Protein AF-M2YCD6-F1 (afdb_monomer_lite)

Foldseek 3Di:
DDDDDDDDDPDPVVVVVVVVVVVVPPDPPPPPDDPQRVQQCVLCVVPDPVLVVVQVVQVVVLVVVQQVCCQPPVGDAKWKWFQFPVRDIDIGFDDDPDPPPPPPPDDPVVVVVVCVVPDPVPRQVVQLVVLQVCLVGTQKMKIWHWAFDVVPVRFIWIWIFIDGPVGATKIKIWGKDFDDDPNRTGIDIDRIRMDGDQDRRNDPGDPPPDPDDPDDDDDDDDDDDDDDDDDDDDDDDDDDDDDDDDDDDDDDDDDDD

Secondary structure (DSSP, 8-state):
----PPPP---HHHHHHHHHHHHHTSS-PPPPPPHHHHHHTGGGTT--HHHHHHHHHHHHHHHHHHHHHHHHHS----EEEEEETTS-EEEEEPPP--S---TTSS-HHHHHHHHHHS--S-HHHHHHHHHHHHGGGEEEEEEEEEEEEGGGTTEEEEEEEEEETTS-EEEEEEEEEEEEETTEEEEEEPPPEEEE----SSSPPPP-S------------------------------------------------

Structure (mmCIF, N/CA/C/O backbone):
data_AF-M2YCD6-F1
#
_entry.id   AF-M2YCD6-F1
#
loop_
_atom_site.group_PDB
_atom_site.id
_atom_site.type_symbol
_atom_site.label_atom_id
_atom_site.label_alt_id
_atom_site.label_comp_id
_atom_site.label_asym_id
_atom_site.label_entity_id
_atom_site.label_seq_id
_atom_site.pdbx_PDB_ins_code
_atom_site.Cartn_x
_atom_site.Cartn_y
_atom_site.Cartn_z
_atom_site.occupancy
_atom_site.B_iso_or_equiv
_atom_site.auth_seq_id
_atom_site.auth_comp_id
_atom_site.auth_asym_id
_atom_site.auth_atom_id
_atom_site.pdbx_PDB_model_num
ATOM 1 N N . MET A 1 1 ? -36.283 -76.991 22.494 1.00 45.72 1 MET A N 1
ATOM 2 C CA . MET A 1 1 ? -34.990 -76.275 22.451 1.00 45.72 1 MET A CA 1
ATOM 3 C C . MET A 1 1 ? -34.819 -75.652 21.071 1.00 45.72 1 MET A C 1
ATOM 5 O O . MET A 1 1 ? -34.844 -76.409 20.118 1.00 45.72 1 MET A O 1
ATOM 9 N N . ALA A 1 2 ? -34.688 -74.324 20.970 1.00 45.25 2 ALA A N 1
ATOM 10 C CA . ALA A 1 2 ? -33.895 -73.582 19.971 1.00 45.25 2 ALA A CA 1
ATOM 11 C C . ALA A 1 2 ? -34.091 -72.071 20.211 1.00 45.25 2 ALA A C 1
ATOM 13 O O . ALA A 1 2 ? -35.178 -71.631 20.578 1.00 45.25 2 ALA A O 1
ATOM 14 N N . LYS A 1 3 ? -32.992 -71.320 20.121 1.00 45.16 3 LYS A N 1
ATOM 15 C CA . LYS A 1 3 ? -32.755 -69.995 20.712 1.00 45.16 3 LYS A CA 1
ATOM 16 C C . LYS A 1 3 ? -33.381 -68.860 19.884 1.00 45.16 3 LYS A C 1
ATOM 18 O O . LYS A 1 3 ? -33.398 -68.922 18.664 1.00 45.16 3 LYS A O 1
ATOM 23 N N . LYS A 1 4 ? -33.861 -67.815 20.567 1.00 46.62 4 LYS A N 1
ATOM 24 C CA . LYS A 1 4 ? -34.337 -66.557 19.971 1.00 46.62 4 LYS A CA 1
ATOM 25 C C . LYS A 1 4 ? -33.164 -65.575 19.907 1.00 46.62 4 LYS A C 1
ATOM 27 O O . LYS A 1 4 ? -32.666 -65.167 20.955 1.00 46.62 4 LYS A O 1
ATOM 32 N N . ASP A 1 5 ? -32.734 -65.221 18.700 1.00 51.00 5 ASP A N 1
ATOM 33 C CA . ASP A 1 5 ? -31.644 -64.271 18.464 1.00 51.00 5 ASP A CA 1
ATOM 34 C C . ASP A 1 5 ? -32.016 -62.856 18.933 1.00 51.00 5 ASP A C 1
ATOM 36 O O . ASP A 1 5 ? -33.026 -62.270 18.531 1.00 51.00 5 ASP A O 1
ATOM 40 N N . GLY A 1 6 ? -31.195 -62.307 19.830 1.00 48.91 6 GLY A N 1
ATOM 41 C CA . GLY A 1 6 ? -31.330 -60.952 20.353 1.00 48.91 6 GLY A CA 1
ATOM 42 C C . GLY A 1 6 ? -30.752 -59.918 19.386 1.00 48.91 6 GLY A C 1
ATOM 43 O O . GLY A 1 6 ? -29.583 -59.985 19.019 1.00 48.91 6 GLY A O 1
ATOM 44 N N . LYS A 1 7 ? -31.563 -58.923 19.001 1.00 55.81 7 LYS A N 1
ATOM 45 C CA . LYS A 1 7 ? -31.115 -57.744 18.238 1.00 55.81 7 LYS A CA 1
ATOM 46 C C . LYS A 1 7 ? -30.026 -56.970 19.004 1.00 55.81 7 LYS A C 1
ATOM 48 O O . LYS A 1 7 ? -30.212 -56.707 20.194 1.00 55.81 7 LYS A O 1
ATOM 53 N N . PRO A 1 8 ? -28.952 -56.507 18.336 1.00 54.75 8 PRO A N 1
ATOM 54 C CA . PRO A 1 8 ? -27.925 -55.704 18.983 1.00 54.75 8 PRO A CA 1
ATOM 55 C C . PRO A 1 8 ? -28.454 -54.302 19.323 1.00 54.75 8 PRO A C 1
ATOM 57 O O . PRO A 1 8 ? -29.127 -53.639 18.528 1.00 54.75 8 PRO A O 1
ATOM 60 N N . LYS A 1 9 ? -28.149 -53.849 20.542 1.00 60.94 9 LYS A N 1
ATOM 61 C CA . LYS A 1 9 ? -28.525 -52.539 21.084 1.00 60.94 9 LYS A CA 1
ATOM 62 C C . LYS A 1 9 ? -27.752 -51.452 20.322 1.00 60.94 9 LYS A C 1
ATOM 64 O O . LYS A 1 9 ? -26.542 -51.336 20.466 1.00 60.94 9 LYS A O 1
ATOM 69 N N . LYS A 1 10 ? -28.450 -50.677 19.481 1.00 59.75 10 LYS A N 1
ATOM 70 C CA . LYS A 1 10 ? -27.873 -49.584 18.677 1.00 59.75 10 LYS A CA 1
ATOM 71 C C . LYS A 1 10 ? -27.280 -48.515 19.599 1.00 59.75 10 LYS A C 1
ATOM 73 O O . LYS A 1 10 ? -28.014 -47.769 20.249 1.00 59.75 10 LYS A O 1
ATOM 78 N N . ASP A 1 11 ? -25.956 -48.459 19.639 1.00 59.62 11 ASP A N 1
ATOM 79 C CA . ASP A 1 11 ? -25.182 -47.570 20.495 1.00 59.62 11 ASP A CA 1
ATOM 80 C C . ASP A 1 11 ? -25.291 -46.116 19.996 1.00 59.62 11 ASP A C 1
ATOM 82 O O . ASP A 1 11 ? -24.580 -45.664 19.093 1.00 59.62 11 ASP A O 1
ATOM 86 N N . ARG A 1 12 ? -26.266 -45.370 20.538 1.00 59.09 12 ARG A N 1
ATOM 87 C CA . ARG A 1 12 ? -26.556 -43.971 20.159 1.00 59.09 12 ARG A CA 1
ATOM 88 C C . ARG A 1 12 ? -25.356 -43.034 20.380 1.00 59.09 12 ARG A C 1
ATOM 90 O O . ARG A 1 12 ? -25.327 -41.955 19.787 1.00 59.09 12 ARG A O 1
ATOM 97 N N . GLY A 1 13 ? -24.366 -43.439 21.181 1.00 55.69 13 GLY A N 1
ATOM 98 C CA . GLY A 1 13 ? -23.131 -42.686 21.403 1.00 55.69 13 GLY A CA 1
ATOM 99 C C . GLY A 1 13 ? -22.182 -42.704 20.201 1.00 55.69 13 GLY A C 1
ATOM 100 O O . GLY A 1 13 ? -21.572 -41.681 19.892 1.00 55.69 13 GLY A O 1
ATOM 101 N N . ALA A 1 14 ? -22.106 -43.819 19.468 1.00 60.78 14 ALA A N 1
ATOM 102 C CA . ALA A 1 14 ? -21.216 -43.956 18.313 1.00 60.78 14 ALA A CA 1
ATOM 103 C C . ALA A 1 14 ? -21.648 -43.061 17.140 1.00 60.78 14 ALA A C 1
ATOM 105 O O . ALA A 1 14 ? -20.823 -42.378 16.541 1.00 60.78 14 ALA A O 1
ATOM 106 N N . ALA A 1 15 ? -22.956 -42.970 16.881 1.00 61.25 15 ALA A N 1
ATOM 107 C CA . ALA A 1 15 ? -23.498 -42.095 15.840 1.00 61.25 15 ALA A CA 1
ATOM 108 C C . ALA A 1 15 ? -23.310 -40.599 16.161 1.00 61.25 15 ALA A C 1
ATOM 110 O O . ALA A 1 15 ? -23.081 -39.798 15.256 1.00 61.25 15 ALA A O 1
ATOM 111 N N . ARG A 1 16 ? -23.367 -40.208 17.445 1.00 59.84 16 ARG A N 1
ATOM 112 C CA . ARG A 1 16 ? -23.077 -38.826 17.869 1.00 59.84 16 ARG A CA 1
ATOM 113 C C . ARG A 1 16 ? -21.590 -38.485 17.739 1.00 59.84 16 ARG A C 1
ATOM 115 O O . ARG A 1 16 ? -21.278 -37.400 17.260 1.00 59.84 16 ARG A O 1
ATOM 122 N N . ARG A 1 17 ? -20.687 -39.414 18.078 1.00 60.12 17 ARG A N 1
ATOM 123 C CA . ARG A 1 17 ? -19.233 -39.242 17.892 1.00 60.12 17 ARG A CA 1
ATOM 124 C C . ARG A 1 17 ? -18.836 -39.185 16.413 1.00 60.12 17 ARG A C 1
ATOM 126 O O .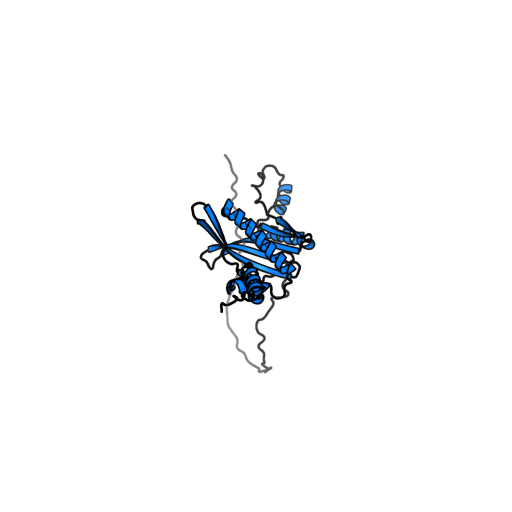 ARG A 1 17 ? -18.074 -38.304 16.034 1.00 60.12 17 ARG A O 1
ATOM 133 N N . ALA A 1 18 ? -19.429 -40.023 15.562 1.00 60.53 18 ALA A N 1
ATOM 134 C CA . ALA A 1 18 ? -19.215 -39.973 14.113 1.00 60.53 18 ALA A CA 1
ATOM 135 C C . ALA A 1 18 ? -19.726 -38.660 13.486 1.00 60.53 18 ALA A C 1
ATOM 137 O O . ALA A 1 18 ? -19.074 -38.093 12.616 1.00 60.53 18 ALA A O 1
ATOM 138 N N . LYS A 1 19 ? -20.855 -38.120 13.972 1.00 57.12 19 LYS A N 1
ATOM 139 C CA . LYS A 1 19 ? -21.394 -36.828 13.509 1.00 57.12 19 LYS A CA 1
ATOM 140 C C . LYS A 1 19 ? -20.568 -35.623 13.984 1.00 57.12 19 LYS A C 1
ATOM 142 O O . LYS A 1 19 ? -20.540 -34.612 13.290 1.00 57.12 19 LYS A O 1
ATOM 147 N N . ALA A 1 20 ? -19.895 -35.724 15.133 1.00 57.44 20 ALA A N 1
ATOM 148 C CA . ALA A 1 20 ? -18.946 -34.713 15.604 1.00 57.44 20 ALA A CA 1
ATOM 149 C C . ALA A 1 20 ? -17.629 -34.753 14.806 1.00 57.44 20 ALA A C 1
ATOM 151 O O . ALA A 1 20 ? -17.155 -33.707 14.373 1.00 57.44 20 ALA A O 1
ATOM 152 N N . ALA A 1 21 ? -17.101 -35.947 14.516 1.00 56.88 21 ALA A N 1
ATOM 153 C CA . ALA A 1 21 ? -15.909 -36.120 13.679 1.00 56.88 21 ALA A CA 1
ATOM 154 C C . ALA A 1 21 ? -16.134 -35.657 12.225 1.00 56.88 21 ALA A C 1
ATOM 156 O O . ALA A 1 21 ? -15.275 -34.998 11.651 1.00 56.88 21 ALA A O 1
ATOM 157 N N . ALA A 1 22 ? -17.322 -35.898 11.658 1.00 57.06 22 ALA A N 1
ATOM 158 C CA . ALA A 1 22 ? -17.682 -35.413 10.323 1.00 57.06 22 ALA A CA 1
ATOM 159 C C . ALA A 1 22 ? -17.845 -33.881 10.239 1.00 57.06 22 ALA A C 1
ATOM 161 O O . ALA A 1 22 ? -17.733 -33.321 9.157 1.00 57.06 22 ALA A O 1
ATOM 162 N N . ARG A 1 23 ? -18.095 -33.192 11.366 1.00 54.59 23 ARG A N 1
ATOM 163 C CA . ARG A 1 23 ? -18.119 -31.716 11.436 1.00 54.59 23 ARG A CA 1
ATOM 164 C C . ARG A 1 23 ? -16.743 -31.106 11.704 1.00 54.59 23 ARG A C 1
ATOM 166 O O . ARG A 1 23 ? -16.521 -29.955 11.351 1.00 54.59 23 ARG A O 1
ATOM 173 N N . ALA A 1 24 ? -15.830 -31.870 12.302 1.00 49.47 24 ALA A N 1
ATOM 174 C CA . ALA A 1 24 ? -14.443 -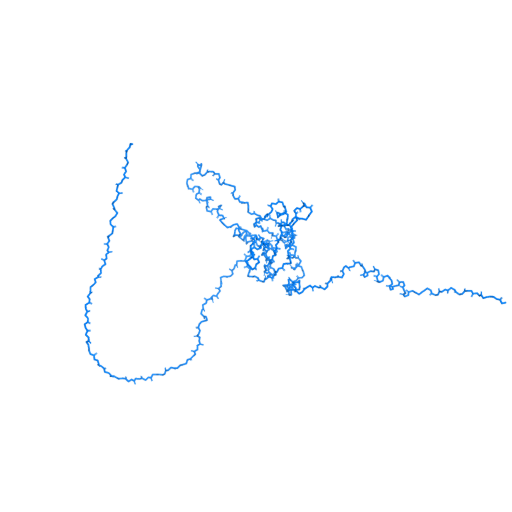31.463 12.512 1.00 49.47 24 ALA A CA 1
ATOM 175 C C . ALA A 1 24 ? -13.580 -31.585 11.238 1.00 49.47 24 ALA A C 1
ATOM 177 O O . ALA A 1 24 ? -12.511 -30.996 11.177 1.00 49.47 24 ALA A O 1
ATOM 178 N N . GLY A 1 25 ? -14.045 -32.315 10.217 1.00 44.25 25 GLY A N 1
ATOM 179 C CA . GLY A 1 25 ? -13.312 -32.548 8.967 1.00 44.25 25 GLY A CA 1
ATOM 180 C C . GLY A 1 25 ? -13.485 -31.492 7.868 1.00 44.25 25 GLY A C 1
ATOM 181 O O . GLY A 1 25 ? -13.013 -31.719 6.761 1.00 44.25 25 GLY A O 1
ATOM 182 N N . THR A 1 26 ? -14.180 -30.374 8.116 1.00 47.62 26 THR A N 1
ATOM 183 C CA . THR A 1 26 ? -14.485 -29.365 7.068 1.00 47.62 26 THR A CA 1
ATOM 184 C C . THR A 1 26 ? -13.964 -27.967 7.385 1.00 47.62 26 THR A C 1
ATOM 186 O O . THR A 1 26 ? -14.147 -27.048 6.596 1.00 47.62 26 THR A O 1
ATOM 189 N N . ARG A 1 27 ? -13.284 -27.780 8.518 1.00 45.22 27 ARG A N 1
ATOM 190 C CA . ARG A 1 27 ? -12.510 -26.562 8.745 1.00 45.22 27 ARG A CA 1
ATOM 191 C C . ARG A 1 27 ? -11.050 -26.949 8.538 1.00 45.22 27 ARG A C 1
ATOM 193 O O . ARG A 1 27 ? -10.600 -27.827 9.275 1.00 45.22 27 ARG A O 1
ATOM 200 N N . PRO A 1 28 ? -10.327 -26.389 7.548 1.00 41.06 28 PRO A N 1
ATOM 201 C CA . PRO A 1 28 ? -8.886 -26.563 7.521 1.00 41.06 28 PRO A CA 1
ATOM 202 C C . PRO A 1 28 ? -8.393 -26.087 8.885 1.00 41.06 28 PRO A C 1
ATOM 204 O O . PRO A 1 28 ? -8.606 -24.934 9.262 1.00 41.06 28 PRO A O 1
ATOM 207 N N . SER A 1 29 ? -7.854 -27.010 9.685 1.00 45.72 29 SER A N 1
ATOM 208 C CA . SER A 1 29 ? -7.111 -26.609 10.870 1.00 45.72 29 SER A CA 1
ATOM 209 C C . SER A 1 29 ? -5.998 -25.726 10.325 1.00 45.72 29 SER A C 1
ATOM 211 O O . SER A 1 29 ? -5.265 -26.217 9.460 1.00 45.72 29 SER A O 1
ATOM 213 N N . PRO A 1 30 ? -5.889 -24.448 10.729 1.00 51.59 30 PRO A N 1
ATOM 214 C CA . PRO A 1 30 ? -4.731 -23.674 10.332 1.00 51.59 30 PRO A CA 1
ATOM 215 C C . PRO A 1 30 ? -3.532 -24.497 10.796 1.00 51.59 30 PRO A C 1
ATOM 217 O O . PRO A 1 30 ? -3.476 -24.920 11.956 1.00 51.59 30 PRO A O 1
ATOM 220 N N . GLY A 1 31 ? -2.661 -24.864 9.854 1.00 57.38 31 GLY A N 1
ATOM 221 C CA . GLY A 1 31 ? -1.414 -25.537 10.186 1.00 57.38 31 GLY A CA 1
ATOM 222 C C . GLY A 1 31 ? -0.662 -24.716 11.232 1.00 57.38 31 GLY A C 1
ATOM 223 O O . GLY A 1 31 ? -0.959 -23.536 11.435 1.00 57.38 31 GLY A O 1
ATOM 224 N N . ALA A 1 32 ? 0.295 -25.337 11.920 1.00 66.12 32 ALA A N 1
ATOM 225 C CA . ALA A 1 32 ? 1.173 -24.581 12.804 1.00 66.12 32 ALA A CA 1
ATOM 226 C C . ALA A 1 32 ? 1.783 -23.420 12.004 1.00 66.12 32 ALA A C 1
ATOM 228 O O . ALA A 1 32 ? 2.422 -23.652 10.975 1.00 66.12 32 ALA A O 1
ATOM 229 N N . ARG A 1 33 ? 1.508 -22.189 12.442 1.00 73.19 33 ARG A N 1
ATOM 230 C CA . ARG A 1 33 ? 2.065 -20.988 11.825 1.00 73.19 33 ARG A CA 1
ATOM 231 C C . ARG A 1 33 ? 3.578 -21.026 11.956 1.00 73.19 33 ARG A C 1
ATOM 233 O O . ARG A 1 33 ? 4.115 -21.531 12.945 1.00 73.19 33 ARG A O 1
ATOM 240 N N . THR A 1 34 ? 4.266 -20.537 10.935 1.00 75.81 34 THR A N 1
ATOM 241 C CA . THR A 1 34 ? 5.718 -20.391 11.017 1.00 75.81 34 THR A CA 1
ATOM 242 C C . THR A 1 34 ? 6.056 -19.187 11.908 1.00 75.81 34 THR A C 1
ATOM 244 O O . THR A 1 34 ? 5.274 -18.238 11.972 1.00 75.81 34 THR A O 1
ATOM 247 N N . PRO A 1 35 ? 7.234 -19.155 12.557 1.00 74.25 35 PRO A N 1
ATOM 248 C CA . PRO A 1 35 ? 7.677 -17.976 13.306 1.00 74.25 35 PRO A CA 1
ATOM 249 C C . PRO A 1 35 ? 7.681 -16.684 12.472 1.00 74.25 35 PRO A C 1
ATOM 251 O O . PRO A 1 35 ? 7.431 -15.609 13.003 1.00 74.25 35 PRO A O 1
ATOM 254 N N . SER A 1 36 ?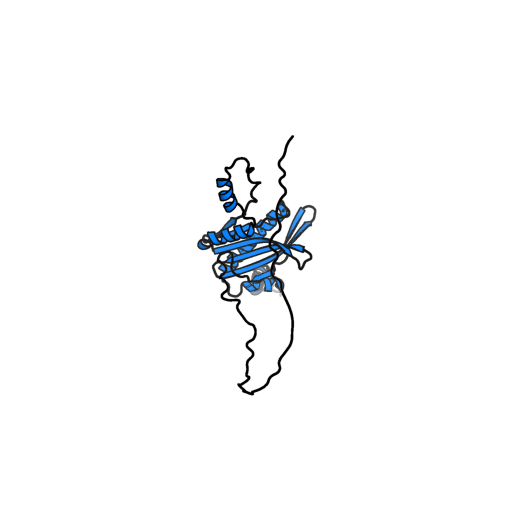 7.925 -16.792 11.161 1.00 72.38 36 SER A N 1
ATOM 255 C CA . SER A 1 36 ? 7.835 -15.667 10.223 1.00 72.38 36 SER A CA 1
ATOM 256 C C . SER A 1 36 ? 6.394 -15.172 10.062 1.00 72.38 36 SER A C 1
ATOM 258 O O . SER A 1 36 ? 6.156 -13.971 10.150 1.00 72.38 36 SER A O 1
ATOM 260 N N . GLN A 1 37 ? 5.421 -16.078 9.938 1.00 75.81 37 GLN A N 1
ATOM 261 C CA . GLN A 1 37 ? 4.001 -15.718 9.902 1.00 75.81 37 GLN A CA 1
ATOM 262 C C . GLN A 1 37 ? 3.520 -15.119 11.227 1.00 75.81 37 GLN A C 1
ATOM 264 O O . GLN A 1 37 ? 2.682 -14.219 11.225 1.00 75.81 37 GLN A O 1
ATOM 269 N N . ASP A 1 38 ? 4.027 -15.597 12.363 1.00 77.75 38 ASP A N 1
ATOM 270 C CA . ASP A 1 38 ? 3.693 -15.024 13.668 1.00 77.75 38 ASP A CA 1
ATOM 271 C C . ASP A 1 38 ? 4.288 -13.618 13.831 1.00 77.75 38 ASP A C 1
ATOM 273 O O . ASP A 1 38 ? 3.581 -12.708 14.265 1.00 77.75 38 ASP A O 1
ATOM 277 N N . ALA A 1 39 ? 5.539 -13.406 13.405 1.00 75.94 39 ALA A N 1
ATOM 278 C CA . ALA A 1 39 ? 6.166 -12.084 13.372 1.00 75.94 39 ALA A CA 1
ATOM 279 C C . ALA A 1 39 ? 5.404 -11.116 12.450 1.00 75.94 39 ALA A C 1
ATOM 281 O O . ALA A 1 39 ? 5.093 -9.998 12.857 1.00 75.94 39 ALA A O 1
ATOM 282 N N . ALA A 1 40 ? 4.997 -11.574 11.263 1.00 78.88 40 ALA A N 1
ATOM 283 C CA . ALA A 1 40 ? 4.193 -10.790 10.328 1.00 78.88 40 ALA A CA 1
ATOM 284 C C . ALA A 1 40 ? 2.794 -10.435 10.869 1.00 78.88 40 ALA A C 1
ATOM 286 O O . ALA A 1 40 ? 2.167 -9.493 10.397 1.00 78.88 40 ALA A O 1
ATOM 287 N N . ASN A 1 41 ? 2.295 -11.157 11.877 1.00 84.88 41 ASN A N 1
ATOM 288 C CA . ASN A 1 41 ? 1.012 -10.883 12.528 1.00 84.88 41 ASN A CA 1
ATOM 289 C C . ASN A 1 41 ? 1.143 -10.134 13.863 1.00 84.88 41 ASN A C 1
ATOM 291 O O . ASN A 1 41 ? 0.125 -9.824 14.485 1.00 84.88 41 ASN A O 1
ATOM 295 N N . ALA A 1 42 ? 2.362 -9.829 14.316 1.00 87.62 42 ALA A N 1
ATOM 296 C CA . ALA A 1 42 ? 2.597 -9.195 15.612 1.00 87.62 42 ALA A CA 1
ATOM 297 C C . ALA A 1 42 ? 1.974 -7.792 15.715 1.00 87.62 42 ALA A C 1
ATOM 299 O O . ALA A 1 42 ? 1.526 -7.404 16.792 1.00 87.62 42 ALA A O 1
ATOM 300 N N . TRP A 1 43 ? 1.862 -7.060 14.602 1.00 90.38 43 TRP A N 1
ATOM 301 C CA . TRP A 1 43 ? 1.251 -5.724 14.560 1.00 90.38 43 TRP A CA 1
ATOM 302 C C . TRP A 1 43 ? -0.226 -5.708 14.973 1.00 90.38 43 TRP A C 1
ATOM 304 O O . TRP A 1 43 ? -0.741 -4.674 15.381 1.00 90.38 43 TRP A O 1
ATOM 314 N N . ARG A 1 44 ? -0.916 -6.854 14.903 1.00 92.56 44 ARG A N 1
ATOM 315 C CA . ARG A 1 44 ? -2.333 -6.967 15.276 1.00 92.56 44 ARG A CA 1
ATOM 316 C C . ARG A 1 44 ? -2.557 -6.876 16.785 1.00 92.56 44 ARG A C 1
ATOM 318 O O . ARG A 1 44 ? -3.693 -6.735 17.232 1.00 92.56 44 ARG A O 1
ATOM 325 N N . GLN A 1 45 ? -1.500 -7.004 17.587 1.00 90.12 45 GLN A N 1
ATOM 326 C CA . GLN A 1 45 ? -1.610 -6.947 19.041 1.00 90.12 45 GLN A CA 1
ATOM 327 C C . GLN A 1 45 ? -2.063 -5.550 19.480 1.00 90.12 45 GLN A C 1
ATOM 329 O O . GLN A 1 45 ? -1.359 -4.566 19.281 1.00 90.12 45 GLN A O 1
ATOM 334 N N . GLY A 1 46 ? -3.247 -5.466 20.092 1.00 85.88 46 GLY A N 1
ATOM 335 C CA . GLY A 1 46 ? -3.836 -4.195 20.530 1.00 85.88 46 GLY A CA 1
ATOM 336 C C . GLY A 1 46 ? -4.584 -3.418 19.440 1.00 85.88 46 GLY A C 1
ATOM 337 O O . GLY A 1 46 ? -5.064 -2.321 19.713 1.00 85.88 46 GLY A O 1
ATOM 338 N N . VAL A 1 47 ? -4.730 -3.988 18.240 1.00 92.38 47 VAL A N 1
ATOM 339 C CA . VAL A 1 47 ? -5.525 -3.425 17.140 1.00 92.38 47 VAL A CA 1
ATOM 340 C C . VAL A 1 47 ? -6.919 -4.058 17.138 1.00 92.38 47 VAL A C 1
ATOM 342 O O . VAL A 1 47 ? -7.075 -5.240 17.449 1.00 92.38 47 VAL A O 1
ATOM 345 N N . SER A 1 48 ? -7.952 -3.274 16.815 1.00 94.56 48 SER A N 1
ATOM 346 C CA . SER A 1 48 ? -9.317 -3.804 16.718 1.00 94.56 48 SER A CA 1
ATOM 347 C C . SER A 1 48 ? -9.453 -4.776 15.537 1.00 94.56 48 SER A C 1
ATOM 349 O O . SER A 1 48 ? -8.778 -4.613 14.523 1.00 94.56 48 SER A O 1
ATOM 351 N N . GLU A 1 49 ? -10.338 -5.773 15.643 1.00 94.75 49 GLU A N 1
ATOM 352 C CA . GLU A 1 49 ? -10.554 -6.756 14.567 1.00 94.75 49 GLU A CA 1
ATOM 353 C C . GLU A 1 49 ? -10.984 -6.079 13.257 1.00 94.75 49 GLU A C 1
ATOM 355 O O . GLU A 1 49 ? -10.426 -6.385 12.210 1.00 94.75 49 GLU A O 1
ATOM 360 N N . ALA A 1 50 ? -11.877 -5.087 13.333 1.00 93.50 50 ALA A N 1
ATOM 361 C CA . ALA A 1 50 ? -12.322 -4.319 12.171 1.00 93.50 50 ALA A CA 1
ATOM 362 C C . ALA A 1 50 ? -11.181 -3.507 11.534 1.00 93.50 50 ALA A C 1
ATOM 364 O O . ALA A 1 50 ? -11.026 -3.503 10.320 1.00 93.50 50 ALA A O 1
ATOM 365 N N . THR A 1 51 ? -10.343 -2.851 12.346 1.00 94.94 51 THR A N 1
ATOM 366 C CA . THR A 1 51 ? -9.163 -2.126 11.846 1.00 94.94 51 THR A CA 1
ATOM 367 C C . THR A 1 51 ? -8.192 -3.083 11.153 1.00 94.94 51 THR A C 1
ATOM 369 O O . THR A 1 51 ? -7.661 -2.770 10.090 1.00 94.94 51 THR A O 1
ATOM 372 N N . ALA A 1 52 ? -7.953 -4.249 11.757 1.00 95.56 52 ALA A N 1
ATOM 373 C CA . ALA A 1 52 ? -7.047 -5.244 11.208 1.00 95.56 52 ALA A CA 1
ATOM 374 C C . ALA A 1 52 ? -7.580 -5.832 9.892 1.00 95.56 52 ALA A C 1
ATOM 376 O O . ALA A 1 52 ? -6.804 -6.033 8.963 1.00 95.56 52 ALA A O 1
ATOM 377 N N . GLU A 1 53 ? -8.892 -6.048 9.797 1.00 95.19 53 GLU A N 1
ATOM 378 C CA . GLU A 1 53 ? -9.562 -6.486 8.575 1.00 95.19 53 GLU A CA 1
ATOM 379 C C . GLU A 1 53 ? -9.430 -5.451 7.448 1.00 95.19 53 GLU A C 1
ATOM 381 O O . GLU A 1 53 ? -9.046 -5.818 6.341 1.00 95.19 53 GLU A O 1
ATOM 386 N N . THR A 1 54 ? -9.655 -4.161 7.717 1.00 95.56 54 THR A N 1
ATOM 387 C CA . THR A 1 54 ? -9.468 -3.104 6.706 1.00 95.56 54 THR A CA 1
ATOM 388 C C . THR A 1 54 ? -8.024 -3.052 6.203 1.00 95.56 54 THR A C 1
ATOM 390 O O . THR A 1 54 ? -7.789 -2.925 5.003 1.00 95.56 54 THR A O 1
ATOM 393 N N . VAL A 1 55 ? -7.042 -3.170 7.103 1.00 96.25 55 VAL A N 1
ATOM 394 C CA . VAL A 1 55 ? -5.616 -3.203 6.737 1.00 96.25 55 VAL A CA 1
ATOM 395 C C . VAL A 1 55 ? -5.294 -4.417 5.862 1.00 96.25 55 VAL A C 1
ATOM 397 O O . VAL A 1 55 ? -4.604 -4.269 4.854 1.00 96.25 55 VAL A O 1
ATOM 400 N N . ASP A 1 56 ? -5.834 -5.592 6.192 1.00 95.75 56 ASP A N 1
ATOM 401 C CA . ASP A 1 56 ? -5.668 -6.798 5.374 1.00 95.75 56 ASP A CA 1
ATOM 402 C C . ASP A 1 56 ? -6.295 -6.651 3.989 1.00 95.75 56 ASP A C 1
ATOM 404 O O . ASP A 1 56 ? -5.692 -7.056 2.997 1.00 95.75 56 ASP A O 1
ATOM 408 N N . GLN A 1 57 ? -7.489 -6.062 3.909 1.00 96.62 57 GLN A N 1
ATOM 409 C CA . GLN A 1 57 ? -8.170 -5.816 2.640 1.00 96.62 57 GLN A CA 1
ATOM 410 C C . GLN A 1 57 ? -7.375 -4.838 1.770 1.00 96.62 57 GLN A C 1
ATOM 412 O O . GLN A 1 57 ? -7.157 -5.124 0.595 1.00 96.62 57 GLN A O 1
ATOM 417 N N . MET A 1 58 ? -6.862 -3.739 2.338 1.00 97.25 58 MET A N 1
ATOM 418 C CA . MET A 1 58 ? -5.979 -2.817 1.610 1.00 97.25 58 MET A CA 1
ATOM 419 C C . MET A 1 58 ? -4.729 -3.531 1.081 1.00 97.25 58 MET A C 1
ATOM 421 O O . MET A 1 58 ? -4.408 -3.405 -0.100 1.00 97.25 58 MET A O 1
ATOM 425 N N . ALA A 1 59 ? -4.049 -4.319 1.921 1.00 96.50 59 ALA A N 1
ATOM 426 C CA . ALA A 1 59 ? -2.869 -5.078 1.511 1.00 96.50 59 ALA A CA 1
ATOM 427 C C . ALA A 1 59 ? -3.193 -6.082 0.390 1.00 96.50 59 ALA A C 1
ATOM 429 O O . ALA A 1 59 ? -2.449 -6.181 -0.586 1.00 96.50 59 ALA A O 1
ATOM 430 N N . ALA A 1 60 ? -4.324 -6.784 0.491 1.00 96.38 60 ALA A N 1
ATOM 431 C CA . ALA A 1 60 ? -4.782 -7.728 -0.522 1.00 96.38 60 ALA A CA 1
ATOM 432 C C . ALA A 1 60 ? -5.133 -7.036 -1.850 1.00 96.38 60 ALA A C 1
ATOM 434 O O . ALA A 1 60 ? -4.794 -7.553 -2.917 1.00 96.38 60 ALA A O 1
ATOM 435 N N . HIS A 1 61 ? -5.769 -5.861 -1.806 1.00 97.19 61 HIS A N 1
ATOM 436 C CA . HIS A 1 61 ? -6.043 -5.056 -2.997 1.00 97.19 61 HIS A CA 1
ATOM 437 C C . HIS A 1 61 ? -4.750 -4.618 -3.681 1.00 97.19 61 HIS A C 1
ATOM 439 O O . HIS A 1 61 ? -4.606 -4.820 -4.886 1.00 97.19 61 HIS A O 1
ATOM 445 N N . VAL A 1 62 ? -3.781 -4.116 -2.911 1.00 97.75 62 VAL A N 1
ATOM 446 C CA . VAL A 1 62 ? -2.460 -3.758 -3.437 1.00 97.75 62 VAL A CA 1
ATOM 447 C C . VAL A 1 62 ? -1.777 -4.961 -4.087 1.00 97.75 62 VAL A C 1
ATOM 449 O O . VAL A 1 62 ? -1.351 -4.871 -5.234 1.00 97.75 62 VAL A O 1
ATOM 452 N N . GLN A 1 63 ? -1.710 -6.101 -3.397 1.00 96.19 63 GLN A N 1
ATOM 453 C CA . GLN A 1 63 ? -1.101 -7.318 -3.941 1.00 96.19 63 GLN A CA 1
ATOM 454 C C . GLN A 1 63 ? -1.790 -7.774 -5.230 1.00 96.19 63 GLN A C 1
ATOM 456 O O . GLN A 1 63 ? -1.111 -8.154 -6.177 1.00 96.19 63 GLN A O 1
ATOM 461 N N . THR A 1 64 ? -3.121 -7.701 -5.290 1.00 96.19 64 THR A N 1
ATOM 462 C CA . THR A 1 64 ? -3.896 -8.090 -6.477 1.00 96.19 64 THR A CA 1
ATOM 463 C C . THR A 1 64 ? -3.567 -7.199 -7.673 1.00 96.19 64 THR A C 1
ATOM 465 O O . THR A 1 64 ? -3.278 -7.710 -8.753 1.00 96.19 64 THR A O 1
ATOM 468 N N . VAL A 1 65 ? -3.566 -5.875 -7.483 1.00 96.00 65 VAL A N 1
ATOM 469 C CA . VAL A 1 65 ? -3.234 -4.917 -8.550 1.00 96.00 65 VAL A CA 1
ATOM 470 C C . VAL A 1 65 ? -1.781 -5.088 -8.993 1.00 96.00 65 VAL A C 1
ATOM 472 O O . VAL A 1 65 ? -1.517 -5.194 -10.188 1.00 96.00 65 VAL A O 1
ATOM 475 N N . ALA A 1 66 ? -0.841 -5.188 -8.050 1.00 95.06 66 ALA A N 1
ATOM 476 C CA . ALA A 1 66 ? 0.573 -5.372 -8.363 1.00 95.06 66 ALA A CA 1
ATOM 477 C C . ALA A 1 66 ? 0.829 -6.681 -9.125 1.00 95.06 66 ALA A C 1
ATOM 479 O O . ALA A 1 66 ? 1.561 -6.674 -10.111 1.00 95.06 66 ALA A O 1
ATOM 480 N N . LEU A 1 67 ? 0.208 -7.793 -8.714 1.00 94.06 67 LEU A N 1
ATOM 481 C CA . LEU A 1 67 ? 0.319 -9.077 -9.412 1.00 94.06 67 LEU A CA 1
ATOM 482 C C . LEU A 1 67 ? -0.190 -8.990 -10.848 1.00 94.06 67 LEU A C 1
ATOM 484 O O . LEU A 1 67 ? 0.515 -9.434 -11.750 1.00 94.06 67 LEU A O 1
ATOM 488 N N . GLN A 1 68 ? -1.359 -8.380 -11.063 1.00 93.12 68 GLN A N 1
ATOM 489 C CA . GLN A 1 68 ? -1.920 -8.210 -12.403 1.00 93.12 68 GLN A CA 1
ATOM 490 C C . GLN A 1 68 ? -0.954 -7.432 -13.308 1.00 93.12 68 GLN A C 1
ATOM 492 O O . GLN A 1 68 ? -0.620 -7.884 -14.400 1.00 93.12 68 GLN A O 1
ATOM 497 N N . GLN A 1 69 ? -0.431 -6.306 -12.818 1.00 92.94 69 GLN A N 1
ATOM 498 C CA . GLN A 1 69 ? 0.523 -5.478 -13.562 1.00 92.94 69 GLN A CA 1
ATOM 499 C C . GLN A 1 69 ? 1.844 -6.224 -13.840 1.00 92.94 69 GLN A C 1
ATOM 501 O O . GLN A 1 69 ? 2.382 -6.173 -14.947 1.00 92.94 69 GLN A O 1
ATOM 506 N N . LEU A 1 70 ? 2.351 -6.983 -12.863 1.00 91.56 70 LEU A N 1
ATOM 507 C CA . LEU A 1 70 ? 3.552 -7.809 -13.020 1.00 91.56 70 LEU A CA 1
ATOM 508 C C . LEU A 1 70 ? 3.363 -8.931 -14.046 1.00 91.56 70 LEU A C 1
ATOM 510 O O . LEU A 1 70 ? 4.292 -9.246 -14.788 1.00 91.56 70 LEU A O 1
ATOM 514 N N . GLU A 1 71 ? 2.185 -9.544 -14.099 1.00 90.44 71 GLU A N 1
ATOM 515 C CA . GLU A 1 71 ? 1.877 -10.600 -15.064 1.00 90.44 71 GLU A CA 1
ATOM 516 C C . GLU A 1 71 ? 1.729 -10.049 -16.487 1.00 90.44 71 GLU A C 1
ATOM 518 O O . GLU A 1 71 ? 2.312 -10.612 -17.424 1.00 90.44 71 GLU A O 1
ATOM 523 N N . ASP A 1 72 ? 1.028 -8.925 -16.635 1.00 89.25 72 ASP A N 1
ATOM 524 C CA . ASP A 1 72 ? 0.747 -8.308 -17.931 1.00 89.25 72 ASP A CA 1
ATOM 525 C C . ASP A 1 72 ? 1.982 -7.609 -18.519 1.00 89.25 72 ASP A C 1
ATOM 527 O O . ASP A 1 72 ? 2.331 -7.817 -19.687 1.00 89.25 72 ASP A O 1
ATOM 531 N N . PHE A 1 73 ? 2.690 -6.824 -17.703 1.00 88.88 73 PHE A N 1
ATOM 532 C CA . PHE A 1 73 ? 3.741 -5.908 -18.163 1.00 88.88 73 PHE A CA 1
ATOM 533 C C . PHE A 1 73 ? 5.140 -6.259 -17.647 1.00 88.88 73 PHE A C 1
ATOM 535 O O . PHE A 1 73 ? 6.134 -5.771 -18.184 1.00 88.88 73 PHE A O 1
ATOM 542 N N . GLY A 1 74 ? 5.262 -7.137 -16.648 1.00 87.38 74 GLY A N 1
ATOM 543 C CA . GLY A 1 74 ? 6.549 -7.487 -16.032 1.00 87.38 74 GLY A CA 1
ATOM 544 C C . GLY A 1 74 ? 7.075 -6.455 -15.029 1.00 87.38 74 GLY A C 1
ATOM 545 O O . GLY A 1 74 ? 8.159 -6.645 -14.483 1.00 87.38 74 GLY A O 1
ATOM 546 N N . ALA A 1 75 ? 6.325 -5.382 -14.789 1.00 89.31 75 ALA A N 1
ATOM 547 C CA . ALA A 1 75 ? 6.619 -4.319 -13.837 1.00 89.31 75 ALA A CA 1
ATOM 548 C C . ALA A 1 75 ? 5.304 -3.655 -13.402 1.00 89.31 75 ALA A C 1
ATOM 550 O O . ALA A 1 75 ? 4.275 -3.831 -14.051 1.00 89.31 75 ALA A O 1
ATOM 551 N N . PHE A 1 76 ? 5.341 -2.872 -12.327 1.00 91.00 76 PHE A N 1
ATOM 552 C CA . PHE A 1 76 ? 4.218 -2.038 -11.905 1.00 91.00 76 PHE A CA 1
ATOM 553 C C . PHE A 1 76 ? 4.731 -0.649 -11.493 1.00 91.00 76 PHE A C 1
ATOM 555 O O . PHE A 1 76 ? 5.792 -0.566 -10.866 1.00 91.00 76 PHE A O 1
ATOM 562 N N . PRO A 1 77 ? 4.026 0.439 -11.851 1.00 92.25 77 PRO A N 1
ATOM 563 C CA . PRO A 1 77 ? 4.324 1.773 -11.337 1.00 92.25 77 PRO A CA 1
ATOM 564 C C . PRO A 1 77 ? 3.874 1.902 -9.876 1.00 92.25 77 PRO A C 1
ATOM 566 O O . PRO A 1 77 ? 3.120 1.065 -9.383 1.00 92.25 77 PRO A O 1
ATOM 569 N N . ALA A 1 78 ? 4.295 2.960 -9.182 1.00 94.06 78 ALA A N 1
ATOM 570 C CA . ALA A 1 78 ? 3.722 3.284 -7.878 1.00 94.06 78 ALA A CA 1
ATOM 571 C C . ALA A 1 78 ? 2.218 3.594 -8.005 1.00 94.06 78 ALA A C 1
ATOM 573 O O . ALA A 1 78 ? 1.783 4.214 -8.978 1.00 94.06 78 ALA A O 1
ATOM 574 N N . PHE A 1 79 ? 1.425 3.169 -7.024 1.00 96.50 79 PHE A N 1
ATOM 575 C CA . PHE A 1 79 ? -0.016 3.435 -6.983 1.00 96.50 79 PHE A CA 1
ATOM 576 C C . PHE A 1 79 ? -0.538 3.444 -5.546 1.00 96.50 79 PHE A C 1
ATOM 578 O O . PHE A 1 79 ? 0.071 2.878 -4.641 1.00 96.50 79 PHE A O 1
ATOM 585 N N . LEU A 1 80 ? -1.686 4.074 -5.334 1.00 97.62 80 LEU A N 1
ATOM 586 C CA . LEU A 1 80 ? -2.326 4.254 -4.040 1.00 97.62 80 LEU A CA 1
ATOM 587 C C . LEU A 1 80 ? -3.682 3.540 -4.029 1.00 97.62 80 LEU A C 1
ATOM 589 O O . LEU A 1 80 ? -4.503 3.724 -4.918 1.00 97.62 80 LEU A O 1
ATOM 593 N N . ILE A 1 81 ? -3.930 2.743 -2.994 1.00 97.94 81 ILE A N 1
ATOM 594 C CA . ILE A 1 81 ? -5.261 2.249 -2.647 1.00 97.94 81 ILE A CA 1
ATOM 595 C C . ILE A 1 81 ? -5.773 3.075 -1.473 1.00 97.94 81 ILE A C 1
ATOM 597 O O . ILE A 1 81 ? -5.126 3.135 -0.425 1.00 97.94 81 ILE A O 1
ATOM 601 N N . THR A 1 82 ? -6.946 3.685 -1.611 1.00 97.38 82 THR A N 1
ATOM 602 C CA . THR A 1 82 ? -7.606 4.391 -0.510 1.00 97.38 82 THR A CA 1
ATOM 603 C C . THR A 1 82 ? -8.849 3.636 -0.060 1.00 97.38 82 THR A C 1
ATOM 605 O O . THR A 1 82 ? -9.622 3.145 -0.875 1.00 97.38 82 THR A O 1
ATOM 608 N N . ALA A 1 83 ? -9.027 3.512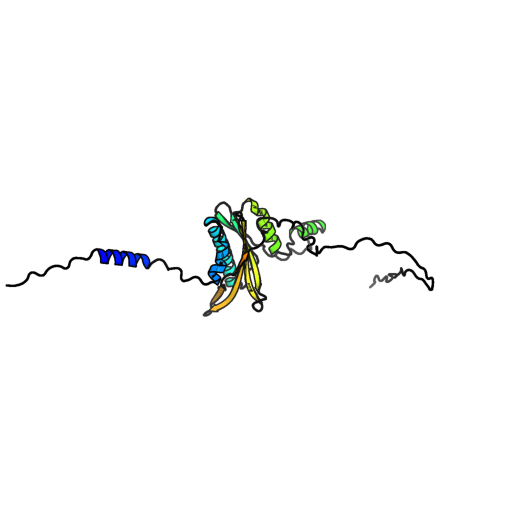 1.254 1.00 96.88 83 ALA A N 1
ATOM 609 C CA . ALA A 1 83 ? -10.214 2.926 1.861 1.00 96.88 83 ALA A CA 1
ATOM 610 C C . ALA A 1 83 ? -11.100 4.056 2.384 1.00 96.88 83 ALA A C 1
ATOM 612 O O . ALA A 1 83 ? -10.728 4.759 3.330 1.00 96.88 83 ALA A O 1
ATOM 613 N N . ARG A 1 84 ? -12.271 4.240 1.777 1.00 95.19 84 ARG A N 1
ATOM 614 C CA . ARG A 1 84 ? -13.229 5.287 2.137 1.00 95.19 84 ARG A CA 1
ATOM 615 C C . ARG A 1 84 ? -14.096 4.877 3.326 1.00 95.19 84 ARG A C 1
ATOM 617 O O . ARG A 1 84 ? -14.212 3.709 3.690 1.00 95.19 84 ARG A O 1
ATOM 624 N N . ARG A 1 85 ? -14.724 5.863 3.974 1.00 90.69 85 ARG A N 1
ATOM 625 C CA . ARG A 1 85 ? -15.597 5.647 5.151 1.00 90.69 85 ARG A CA 1
ATOM 626 C C . ARG A 1 85 ? -16.897 4.904 4.871 1.00 90.69 85 ARG A C 1
ATOM 628 O O . ARG A 1 85 ? -17.496 4.390 5.811 1.00 90.69 85 ARG A O 1
ATOM 635 N N . ASP A 1 86 ? -17.324 4.866 3.620 1.00 89.19 86 ASP A N 1
ATOM 636 C CA . ASP A 1 86 ? -18.452 4.063 3.141 1.00 89.19 86 ASP A CA 1
ATOM 637 C C . ASP A 1 86 ? -18.078 2.588 2.906 1.00 89.19 86 ASP A C 1
ATOM 639 O O . ASP A 1 86 ? -18.972 1.768 2.701 1.00 89.19 86 ASP A O 1
ATOM 643 N N . GLY A 1 87 ? -16.792 2.235 3.018 1.00 84.00 87 GLY A N 1
ATOM 644 C CA . GLY A 1 87 ? -16.282 0.882 2.809 1.00 84.00 87 GLY A CA 1
ATOM 645 C C . GLY A 1 87 ? -15.869 0.590 1.367 1.00 84.00 87 GLY A C 1
ATOM 646 O O . GLY A 1 87 ? -15.517 -0.551 1.074 1.00 84.00 87 GLY A O 1
ATOM 647 N N . GLU A 1 88 ? -15.905 1.582 0.474 1.00 93.69 88 GLU A N 1
ATOM 648 C CA . GLU A 1 88 ? -15.393 1.439 -0.888 1.00 93.69 88 GLU A CA 1
ATOM 649 C C . GLU A 1 88 ? -13.870 1.631 -0.939 1.00 93.69 88 GLU A C 1
ATOM 651 O O . GLU A 1 88 ? -13.281 2.360 -0.133 1.00 93.69 88 GLU A O 1
ATOM 656 N N . PHE A 1 89 ? -13.233 0.958 -1.900 1.00 95.38 89 PHE A N 1
ATOM 657 C CA . PHE A 1 89 ? -11.806 1.084 -2.178 1.00 95.38 89 PHE A CA 1
ATOM 658 C C . PHE A 1 89 ? -11.609 1.741 -3.538 1.00 95.38 89 PHE A C 1
ATOM 660 O O . PHE A 1 89 ? -12.206 1.309 -4.525 1.00 95.38 89 PHE A O 1
ATOM 667 N N . GLU A 1 90 ? -10.745 2.747 -3.592 1.00 95.88 90 GLU A N 1
ATOM 668 C CA . GLU A 1 90 ? -10.367 3.422 -4.832 1.00 95.88 90 GLU A CA 1
ATOM 669 C C . GLU A 1 90 ? -8.896 3.157 -5.143 1.00 95.88 90 GLU A C 1
ATOM 671 O O . GLU A 1 90 ? -8.064 3.074 -4.236 1.00 95.88 90 GLU A O 1
ATOM 676 N N . LEU A 1 91 ? -8.594 3.010 -6.433 1.00 95.94 91 LEU A N 1
ATOM 677 C CA . LEU A 1 91 ? -7.238 2.920 -6.960 1.00 95.94 91 LEU A CA 1
ATOM 678 C C . LEU A 1 91 ? -6.887 4.256 -7.607 1.00 95.94 91 LEU A C 1
ATOM 680 O O . LEU A 1 91 ? -7.526 4.658 -8.575 1.00 95.94 91 LEU A O 1
ATOM 684 N N . ASP A 1 92 ? -5.845 4.892 -7.093 1.00 92.06 92 ASP A N 1
ATOM 685 C CA . ASP A 1 92 ? -5.259 6.105 -7.636 1.00 92.06 92 ASP A CA 1
ATOM 686 C C . ASP A 1 92 ? -3.857 5.792 -8.177 1.00 92.06 92 ASP A C 1
ATOM 688 O O . ASP A 1 92 ? -3.039 5.144 -7.521 1.00 92.06 92 ASP A O 1
ATOM 692 N N . SER A 1 93 ? -3.552 6.264 -9.379 1.00 88.50 93 SER A N 1
ATOM 693 C CA . SER A 1 93 ? -2.230 6.144 -9.994 1.00 88.50 93 SER A CA 1
ATOM 694 C C . SER A 1 93 ? -1.873 7.445 -10.690 1.00 88.50 93 SER A C 1
ATOM 696 O O . SER A 1 93 ? -2.757 8.156 -11.163 1.00 88.50 93 SER A O 1
ATOM 698 N N . ILE A 1 94 ? -0.580 7.740 -10.780 1.00 83.38 94 ILE A N 1
ATOM 699 C CA . ILE A 1 94 ? -0.095 8.867 -11.574 1.00 83.38 94 ILE A CA 1
ATOM 700 C C . ILE A 1 94 ? 0.271 8.326 -12.942 1.00 83.38 94 ILE A C 1
ATOM 702 O O . ILE A 1 94 ? 1.150 7.470 -13.062 1.00 83.38 94 ILE A O 1
ATOM 706 N N . GLU A 1 95 ? -0.431 8.800 -13.964 1.00 71.81 95 GLU A N 1
ATOM 707 C CA . GLU A 1 95 ? -0.015 8.550 -15.334 1.00 71.81 95 GLU A CA 1
ATOM 708 C C . GLU A 1 95 ? 1.303 9.297 -15.568 1.00 71.81 95 GLU A C 1
ATOM 710 O O . GLU A 1 95 ? 1.408 10.472 -15.198 1.00 71.81 95 GLU A O 1
ATOM 715 N N . PRO A 1 96 ? 2.333 8.640 -16.132 1.00 57.91 96 PRO A N 1
ATOM 716 C CA . PRO A 1 96 ? 3.491 9.378 -16.603 1.00 57.91 96 PRO A CA 1
ATOM 717 C C . PRO A 1 96 ? 2.967 10.414 -17.592 1.00 57.91 96 PRO A C 1
ATOM 719 O O . PRO A 1 96 ? 2.217 10.048 -18.495 1.00 57.91 96 PRO A O 1
ATOM 722 N N . ALA A 1 97 ? 3.309 11.689 -17.391 1.00 56.72 97 ALA A N 1
ATOM 723 C CA . ALA A 1 97 ? 2.939 12.730 -18.335 1.00 56.72 97 ALA A CA 1
ATOM 724 C C . ALA A 1 97 ? 3.412 12.272 -19.720 1.00 56.72 97 ALA A C 1
ATOM 726 O O . ALA A 1 97 ? 4.620 12.163 -19.952 1.00 56.72 97 ALA A O 1
ATOM 727 N N . GLU A 1 98 ? 2.473 11.909 -20.602 1.00 48.00 98 GLU A N 1
ATOM 728 C CA . GLU A 1 98 ? 2.802 11.686 -22.004 1.00 48.00 98 GLU A CA 1
ATOM 729 C C . GLU A 1 98 ? 3.516 12.949 -22.464 1.00 48.00 98 GLU A C 1
ATOM 731 O O . GLU A 1 98 ? 3.037 14.042 -22.152 1.00 48.00 98 GLU A O 1
ATOM 736 N N . GLU A 1 99 ? 4.693 12.768 -23.080 1.00 44.34 99 GLU A N 1
ATOM 737 C CA . GLU A 1 99 ? 5.589 13.813 -23.579 1.00 44.34 99 GLU A CA 1
ATOM 738 C C . GLU A 1 99 ? 4.834 15.123 -23.749 1.00 44.34 99 GLU A C 1
ATOM 740 O O . GLU A 1 99 ? 3.988 15.230 -24.643 1.00 44.34 99 GLU A O 1
ATOM 745 N N . ALA A 1 100 ? 5.086 16.062 -22.825 1.00 45.69 100 ALA A N 1
ATOM 746 C CA . ALA A 1 100 ? 4.482 17.380 -22.838 1.00 45.69 100 ALA A CA 1
ATOM 747 C C . ALA A 1 100 ? 4.429 17.838 -24.290 1.00 45.69 100 ALA A C 1
ATOM 749 O O . ALA A 1 100 ? 5.469 17.901 -24.954 1.00 45.69 100 ALA A O 1
ATOM 750 N N . THR A 1 101 ? 3.202 18.046 -24.780 1.00 41.78 101 THR A N 1
ATOM 751 C CA . THR A 1 101 ? 2.930 18.639 -26.087 1.00 41.78 101 THR A CA 1
ATOM 752 C C . THR A 1 101 ? 3.993 19.698 -26.308 1.00 41.78 101 THR A C 1
ATOM 754 O O . THR A 1 101 ? 4.133 20.580 -25.461 1.00 41.78 101 THR A O 1
ATOM 757 N N . THR A 1 102 ? 4.815 19.504 -27.344 1.00 42.22 102 THR A N 1
ATOM 758 C CA . THR A 1 102 ? 5.975 20.338 -27.671 1.00 42.22 102 THR A CA 1
ATOM 759 C C . THR A 1 102 ? 5.718 21.776 -27.247 1.00 42.22 102 THR A C 1
ATOM 761 O O . THR A 1 102 ? 4.760 22.384 -27.724 1.00 42.22 102 THR A O 1
ATOM 764 N N . VAL A 1 103 ? 6.565 22.296 -26.353 1.00 48.75 103 VAL A N 1
ATOM 765 C CA . VAL A 1 103 ? 6.565 23.659 -25.776 1.00 48.75 103 VAL A CA 1
ATOM 766 C C . VAL A 1 103 ? 6.778 24.748 -26.856 1.00 48.75 103 VAL A C 1
ATOM 768 O O . VAL A 1 103 ? 7.251 25.839 -26.582 1.00 48.75 103 VAL A O 1
ATOM 771 N N . ASP A 1 104 ? 6.458 24.455 -28.114 1.00 46.22 104 ASP A N 1
ATOM 772 C CA . ASP A 1 104 ? 6.596 25.340 -29.268 1.00 46.22 104 ASP A CA 1
ATOM 773 C C . ASP A 1 104 ? 5.339 26.196 -29.520 1.00 46.22 104 ASP A C 1
ATOM 775 O O . ASP A 1 104 ? 5.382 27.095 -30.355 1.00 46.22 104 ASP A O 1
ATOM 779 N N . GLU A 1 105 ? 4.222 25.964 -28.811 1.00 46.75 105 GLU A N 1
ATOM 780 C CA . GLU A 1 105 ? 2.960 26.704 -29.031 1.00 46.75 105 GLU A CA 1
ATOM 781 C C . GLU A 1 105 ? 2.366 27.401 -27.787 1.00 46.75 105 GLU A C 1
ATOM 783 O O . GLU A 1 105 ? 1.262 27.938 -27.867 1.00 46.75 105 GLU A O 1
ATOM 788 N N . LEU A 1 106 ? 3.073 27.453 -26.651 1.00 48.34 106 LEU A N 1
ATOM 789 C CA . LEU A 1 106 ? 2.622 28.197 -25.461 1.00 48.34 106 LEU A CA 1
ATOM 790 C C . LEU A 1 106 ? 3.468 29.454 -25.235 1.00 48.34 106 LEU A C 1
ATOM 792 O O . LEU A 1 106 ? 4.692 29.420 -25.369 1.00 48.34 106 LEU A O 1
ATOM 796 N N . GLU A 1 107 ? 2.820 30.569 -24.876 1.00 53.03 107 GLU A N 1
ATOM 797 C CA . GLU A 1 107 ? 3.536 31.776 -24.458 1.00 53.03 107 GLU A CA 1
ATOM 798 C C . GLU A 1 107 ? 4.347 31.485 -23.177 1.00 53.03 107 GLU A C 1
ATOM 800 O O . GLU A 1 107 ? 3.891 30.744 -22.299 1.00 53.03 107 GLU A O 1
ATOM 805 N N . PRO A 1 108 ? 5.571 32.033 -23.054 1.00 56.22 108 PRO A N 1
ATOM 806 C CA . PRO A 1 108 ? 6.549 31.628 -22.035 1.00 56.22 108 PRO A CA 1
ATOM 807 C C . PRO A 1 108 ? 6.087 31.841 -20.585 1.00 56.22 108 PRO A C 1
ATOM 809 O O . PRO A 1 108 ? 6.647 31.246 -19.666 1.00 56.22 108 PRO A O 1
ATOM 812 N N . GLU A 1 109 ? 5.075 32.675 -20.378 1.00 56.00 109 GLU A N 1
ATOM 813 C CA . GLU A 1 109 ? 4.488 32.981 -19.076 1.00 56.00 109 GLU A CA 1
ATOM 814 C C . GLU A 1 109 ? 3.437 31.948 -18.625 1.00 56.00 109 GLU A C 1
ATOM 816 O O . GLU A 1 109 ? 3.424 31.593 -17.448 1.00 56.00 109 GLU A O 1
ATOM 821 N N . ASP A 1 110 ? 2.692 31.335 -19.552 1.00 53.53 110 ASP A N 1
ATOM 822 C CA . ASP A 1 110 ? 1.768 30.223 -19.259 1.00 53.53 110 ASP A CA 1
ATOM 823 C C . ASP A 1 110 ? 2.501 28.875 -19.142 1.00 53.53 110 ASP A C 1
ATOM 825 O O . ASP A 1 110 ? 2.083 27.976 -18.408 1.00 53.53 110 ASP A O 1
ATOM 829 N N . ALA A 1 111 ? 3.638 28.734 -19.834 1.00 51.41 111 ALA A N 1
ATOM 830 C CA . ALA A 1 111 ? 4.488 27.555 -19.725 1.00 51.41 111 ALA A CA 1
ATOM 831 C C . ALA A 1 111 ? 5.064 27.409 -18.307 1.00 51.41 111 ALA A C 1
ATOM 833 O O . ALA A 1 111 ? 5.078 26.304 -17.776 1.00 51.41 111 ALA A O 1
ATOM 834 N N . ALA A 1 112 ? 5.483 28.499 -17.656 1.00 51.00 112 ALA A N 1
ATOM 835 C CA . ALA A 1 112 ? 6.063 28.455 -16.312 1.00 51.00 112 ALA A CA 1
ATOM 836 C C . ALA A 1 112 ? 5.043 28.056 -15.226 1.00 51.00 112 ALA A C 1
ATOM 838 O O . ALA A 1 112 ? 5.366 27.247 -14.357 1.00 51.00 112 ALA A O 1
ATOM 839 N N . GLU A 1 113 ? 3.806 28.553 -15.304 1.00 46.44 113 GLU A N 1
ATOM 840 C CA . GLU A 1 113 ? 2.750 28.245 -14.326 1.00 46.44 113 GLU A CA 1
ATOM 841 C C . GLU A 1 113 ? 2.233 26.795 -14.465 1.00 46.44 113 GLU A C 1
ATOM 843 O O . GLU A 1 113 ? 1.955 26.131 -13.466 1.00 46.44 113 GLU A O 1
ATOM 848 N N . LEU A 1 114 ? 2.201 26.245 -15.688 1.00 47.62 114 LEU A N 1
ATOM 849 C CA . LEU A 1 114 ? 1.886 24.828 -15.936 1.00 47.62 114 LEU A CA 1
ATOM 850 C C . LEU A 1 114 ? 3.053 23.877 -15.612 1.00 47.62 114 LEU A C 1
ATOM 852 O O . LEU A 1 114 ? 2.819 22.748 -15.180 1.00 47.62 114 LEU A O 1
ATOM 856 N N . THR A 1 115 ? 4.299 24.332 -15.766 1.00 46.50 115 THR A N 1
ATOM 857 C CA . THR A 1 115 ? 5.520 23.581 -15.408 1.00 46.50 115 THR A CA 1
ATOM 858 C C . THR A 1 115 ? 5.626 23.396 -13.888 1.00 46.50 115 THR A C 1
ATOM 860 O O . THR A 1 115 ? 5.985 22.315 -13.427 1.00 46.50 115 THR A O 1
ATOM 863 N N . GLU A 1 116 ? 5.233 24.391 -13.083 1.00 47.34 116 GLU A N 1
ATOM 864 C CA . GLU A 1 116 ? 5.203 24.250 -11.616 1.00 47.34 116 GLU A CA 1
ATOM 865 C C . GLU A 1 116 ? 4.057 23.353 -11.106 1.00 47.34 116 GLU A C 1
ATOM 867 O O . GLU A 1 116 ? 4.181 22.757 -10.034 1.00 47.34 116 GLU A O 1
ATOM 872 N N . LEU A 1 117 ? 2.961 23.205 -11.865 1.00 45.88 117 LEU A N 1
ATOM 873 C CA . LEU A 1 117 ? 1.799 22.397 -11.464 1.00 45.88 117 LEU A CA 1
ATOM 874 C C . LEU A 1 117 ? 1.866 20.930 -11.939 1.00 45.88 117 LEU A C 1
ATOM 876 O O . LEU A 1 117 ? 1.248 20.059 -11.325 1.00 45.88 117 LEU A O 1
ATOM 880 N N . HIS A 1 118 ? 2.611 20.640 -13.014 1.00 45.22 118 HIS A N 1
ATOM 881 C CA . HIS A 1 118 ? 2.650 19.321 -13.667 1.00 45.22 118 HIS A CA 1
ATOM 882 C C . HIS A 1 118 ? 4.013 18.614 -13.636 1.00 45.22 118 HIS A C 1
ATOM 884 O O . HIS A 1 118 ? 4.218 17.626 -14.342 1.00 45.22 118 HIS A O 1
ATOM 890 N N . HIS A 1 119 ? 4.943 19.059 -12.795 1.00 45.41 119 HIS A N 1
ATOM 891 C CA . HIS A 1 119 ? 6.201 18.351 -12.547 1.00 45.41 119 HIS A CA 1
ATOM 892 C C . HIS A 1 119 ? 6.209 17.738 -11.152 1.00 45.41 119 HIS A C 1
ATOM 894 O O . HIS A 1 119 ? 6.907 18.185 -10.244 1.00 45.41 119 HIS A O 1
ATOM 900 N N . SER A 1 120 ? 5.448 16.658 -10.967 1.00 51.19 120 SER A N 1
ATOM 901 C CA . SER A 1 120 ? 5.857 15.689 -9.956 1.00 51.19 120 SER A CA 1
ATOM 902 C C . SER A 1 120 ? 7.022 14.886 -10.537 1.00 51.19 120 SER A C 1
ATOM 904 O O . SER A 1 120 ? 6.825 13.793 -11.064 1.00 51.19 120 SER A O 1
ATOM 906 N N . ASP A 1 121 ? 8.242 15.417 -10.433 1.00 65.69 121 ASP A N 1
ATOM 907 C CA . ASP A 1 121 ? 9.475 14.659 -10.714 1.00 65.69 121 ASP A CA 1
ATOM 908 C C . ASP A 1 121 ? 9.608 13.413 -9.805 1.00 65.69 121 ASP A C 1
ATOM 910 O O . ASP A 1 121 ? 10.450 12.545 -10.030 1.00 65.69 121 ASP A O 1
ATOM 914 N N . ASP A 1 122 ? 8.745 13.303 -8.787 1.00 82.94 122 ASP A N 1
ATOM 915 C CA . ASP A 1 122 ? 8.582 12.148 -7.914 1.00 82.94 122 ASP A CA 1
ATOM 916 C C . ASP A 1 122 ? 7.094 11.715 -7.853 1.00 82.94 122 ASP A C 1
ATOM 918 O O . ASP A 1 122 ? 6.294 12.334 -7.132 1.00 82.94 122 ASP A O 1
ATOM 922 N N . PRO A 1 123 ? 6.688 10.652 -8.581 1.00 85.12 123 PRO A N 1
ATOM 923 C CA . PRO A 1 123 ? 5.316 10.149 -8.541 1.00 85.12 123 PRO A CA 1
ATOM 924 C C . PRO A 1 123 ? 4.930 9.622 -7.151 1.00 85.12 123 PRO A C 1
ATOM 926 O O . PRO A 1 123 ? 3.759 9.650 -6.771 1.00 85.12 123 PRO A O 1
ATOM 929 N N . GLU A 1 124 ? 5.886 9.176 -6.337 1.00 89.38 124 GLU A N 1
ATOM 930 C CA . GLU A 1 124 ? 5.573 8.729 -4.985 1.00 89.38 124 GLU A CA 1
ATOM 931 C C . GLU A 1 124 ? 5.186 9.906 -4.090 1.00 89.38 124 GLU A C 1
ATOM 933 O O . GLU A 1 124 ? 4.234 9.811 -3.313 1.00 89.38 124 GLU A O 1
ATOM 938 N N . ALA A 1 125 ? 5.908 11.025 -4.185 1.00 88.94 125 ALA A N 1
ATOM 939 C CA . ALA A 1 125 ? 5.594 12.234 -3.429 1.00 88.94 125 ALA A CA 1
ATOM 940 C C . ALA A 1 125 ? 4.197 12.765 -3.771 1.00 88.94 125 ALA A C 1
ATOM 942 O O . ALA A 1 125 ? 3.441 13.135 -2.869 1.00 88.94 125 ALA A O 1
ATOM 943 N N . ALA A 1 126 ? 3.822 12.739 -5.050 1.00 89.81 126 ALA A N 1
ATOM 944 C CA . ALA A 1 126 ? 2.499 13.162 -5.488 1.00 89.81 126 ALA A CA 1
ATOM 945 C C . ALA A 1 126 ? 1.384 12.203 -5.024 1.00 89.81 126 ALA A C 1
ATOM 947 O O . ALA A 1 126 ? 0.346 12.669 -4.552 1.00 89.81 126 ALA A O 1
ATOM 948 N N . LEU A 1 127 ? 1.606 10.882 -5.019 1.00 93.69 127 LEU A N 1
ATOM 949 C CA . LEU A 1 127 ? 0.652 9.930 -4.428 1.00 93.69 127 LEU A CA 1
ATOM 950 C C . LEU A 1 127 ? 0.505 10.125 -2.910 1.00 93.69 127 LEU A C 1
ATOM 952 O O . LEU A 1 127 ? -0.604 10.058 -2.378 1.00 93.69 127 LEU A O 1
ATOM 956 N N . ARG A 1 128 ? 1.600 10.420 -2.194 1.00 93.38 128 ARG A N 1
ATOM 957 C CA . ARG A 1 128 ? 1.546 10.759 -0.759 1.00 93.38 128 ARG A CA 1
ATOM 958 C C . ARG A 1 128 ? 0.782 12.063 -0.518 1.00 93.38 128 ARG A C 1
ATOM 960 O O . ARG A 1 128 ? -0.015 12.134 0.416 1.00 93.38 128 ARG A O 1
ATOM 967 N N . ALA A 1 129 ? 0.982 13.076 -1.359 1.00 91.94 129 ALA A N 1
ATOM 968 C CA . ALA A 1 129 ? 0.232 14.328 -1.291 1.00 91.94 129 ALA A CA 1
ATOM 969 C C . ALA A 1 129 ? -1.270 14.101 -1.525 1.00 91.94 129 ALA A C 1
ATOM 971 O O . ALA A 1 129 ? -2.085 14.606 -0.754 1.00 91.94 129 ALA A O 1
ATOM 972 N N . MET A 1 130 ? -1.627 13.269 -2.507 1.00 93.38 130 MET A N 1
ATOM 973 C CA . MET A 1 130 ? -3.012 12.885 -2.780 1.00 93.38 130 MET A CA 1
ATOM 974 C C . MET A 1 130 ? -3.649 12.145 -1.594 1.00 93.38 130 MET A C 1
ATOM 976 O O . MET A 1 130 ? -4.775 12.453 -1.201 1.00 93.38 130 MET A O 1
ATOM 980 N N . ALA A 1 131 ? -2.925 11.209 -0.971 1.00 94.69 131 ALA A N 1
ATOM 981 C CA . ALA A 1 131 ? -3.397 10.525 0.234 1.00 94.69 131 ALA A CA 1
ATOM 982 C C . ALA A 1 131 ? -3.674 11.515 1.381 1.00 94.69 131 ALA A C 1
ATOM 984 O O . ALA A 1 131 ? -4.707 11.414 2.046 1.00 94.69 131 ALA A O 1
ATOM 985 N N . LEU A 1 132 ? -2.793 12.504 1.573 1.00 94.12 132 LEU A N 1
ATOM 986 C CA . LEU A 1 132 ? -2.947 13.546 2.591 1.00 94.12 132 LEU A CA 1
ATOM 987 C C . LEU A 1 132 ? -4.127 14.480 2.307 1.00 94.12 132 LEU A C 1
ATOM 989 O O . LEU A 1 132 ? -4.807 14.897 3.244 1.00 94.12 132 LEU A O 1
ATOM 993 N N . GLU A 1 133 ? -4.366 14.814 1.042 1.00 93.19 133 GLU A N 1
ATOM 994 C CA . GLU A 1 133 ? -5.506 15.627 0.619 1.00 93.19 133 GLU A CA 1
ATOM 995 C C . GLU A 1 133 ? -6.830 14.906 0.895 1.00 93.19 133 GLU A C 1
ATOM 997 O O . GLU A 1 133 ? -7.723 15.472 1.529 1.00 93.19 133 GLU A O 1
ATOM 1002 N N . LYS A 1 134 ? -6.927 13.627 0.508 1.00 94.06 134 LYS A N 1
ATOM 1003 C CA . LYS A 1 134 ? -8.117 12.792 0.726 1.00 94.06 134 LYS A CA 1
ATOM 1004 C C . LYS A 1 134 ? -8.302 12.373 2.191 1.00 94.06 134 LYS A C 1
ATOM 1006 O O . LYS A 1 134 ? -9.408 12.006 2.591 1.00 94.06 134 LYS A O 1
ATOM 1011 N N . ALA A 1 135 ? -7.259 12.446 3.024 1.00 93.69 135 ALA A N 1
ATOM 1012 C CA . ALA A 1 135 ? -7.231 11.923 4.395 1.00 93.69 135 ALA A CA 1
ATOM 1013 C C . ALA A 1 135 ? -8.466 12.230 5.278 1.00 93.69 135 ALA A C 1
ATOM 1015 O O . ALA A 1 135 ? -8.879 11.336 6.028 1.00 93.69 135 ALA A O 1
ATOM 1016 N N . PRO A 1 136 ? -9.106 13.422 5.227 1.00 92.50 136 PRO A N 1
ATOM 1017 C CA . PRO A 1 136 ? -10.307 13.708 6.017 1.00 92.50 136 PRO A CA 1
ATOM 1018 C C . PRO A 1 136 ? -11.493 12.777 5.734 1.00 92.50 136 PRO A C 1
ATOM 1020 O O . PRO A 1 136 ? -12.361 12.630 6.601 1.00 92.50 136 PRO A O 1
ATOM 1023 N N . GLU A 1 137 ? -11.529 12.138 4.566 1.00 92.88 137 GLU A N 1
ATOM 1024 C CA . GLU A 1 137 ? -12.626 11.288 4.087 1.00 92.88 137 GLU A CA 1
ATOM 1025 C C . GLU A 1 137 ? -12.305 9.788 4.172 1.00 92.88 137 GLU A C 1
ATOM 1027 O O . GLU A 1 137 ? -13.203 8.949 4.065 1.00 92.88 137 GLU A O 1
ATOM 1032 N N . LEU A 1 138 ? -11.048 9.439 4.453 1.00 95.19 138 LEU A N 1
ATOM 1033 C CA . LEU A 1 138 ? -10.563 8.062 4.451 1.00 95.19 138 LEU A CA 1
ATOM 1034 C C . LEU A 1 138 ? -10.678 7.375 5.824 1.00 95.19 138 LEU A C 1
ATOM 1036 O O . LEU A 1 138 ? -10.727 8.001 6.894 1.00 95.19 138 LEU A O 1
ATOM 1040 N N . LEU A 1 139 ? -10.733 6.045 5.779 1.00 95.50 139 LEU A N 1
ATOM 1041 C CA . LEU A 1 139 ? -10.416 5.135 6.882 1.00 95.50 139 LEU A CA 1
ATOM 1042 C C . LEU A 1 139 ? -8.948 4.724 6.846 1.00 95.50 139 LEU A C 1
ATOM 1044 O O . LEU A 1 139 ? -8.328 4.605 7.899 1.00 95.50 139 LEU A O 1
ATOM 1048 N N . GLY A 1 140 ? -8.404 4.517 5.651 1.00 96.44 140 GLY A N 1
ATOM 1049 C CA . GLY A 1 140 ? -7.054 4.020 5.448 1.00 96.44 140 GLY A CA 1
ATOM 1050 C C . GLY A 1 140 ? -6.504 4.400 4.080 1.00 96.44 140 GLY A C 1
ATOM 1051 O O . GLY A 1 140 ? -7.262 4.720 3.165 1.00 96.44 140 GLY A O 1
ATOM 1052 N N . ALA A 1 141 ? -5.186 4.356 3.957 1.00 97.88 141 ALA A N 1
ATOM 1053 C CA . ALA A 1 141 ? -4.466 4.501 2.703 1.00 97.88 141 ALA A CA 1
ATOM 1054 C C . ALA A 1 141 ? -3.331 3.475 2.653 1.00 97.88 141 ALA A C 1
ATOM 1056 O O . ALA A 1 141 ? -2.680 3.218 3.669 1.00 97.88 141 ALA A O 1
ATOM 1057 N N . ALA A 1 142 ? -3.096 2.905 1.475 1.00 98.06 142 ALA A N 1
ATOM 1058 C CA . ALA A 1 142 ? -2.019 1.970 1.206 1.00 98.06 142 ALA A CA 1
ATOM 1059 C C . ALA A 1 142 ? -1.286 2.363 -0.082 1.00 98.06 142 ALA A C 1
ATOM 1061 O O . ALA A 1 142 ? -1.851 2.279 -1.168 1.00 98.06 142 ALA A O 1
ATOM 1062 N N . LEU A 1 143 ? -0.034 2.798 0.039 1.00 97.75 143 LEU A N 1
ATOM 1063 C CA . LEU A 1 143 ? 0.826 3.171 -1.081 1.00 97.75 143 LEU A CA 1
ATOM 1064 C C . LEU A 1 143 ? 1.717 1.988 -1.461 1.00 97.75 143 LEU A C 1
ATOM 1066 O O . LEU A 1 143 ? 2.479 1.484 -0.637 1.00 97.75 143 LEU A O 1
ATOM 1070 N N . ALA A 1 144 ? 1.620 1.560 -2.713 1.00 97.56 144 ALA A N 1
ATOM 1071 C CA . ALA A 1 144 ? 2.414 0.497 -3.300 1.00 97.56 144 ALA A CA 1
ATOM 1072 C C . ALA A 1 144 ? 3.613 1.080 -4.048 1.00 97.56 144 ALA A C 1
ATOM 1074 O O . ALA A 1 144 ? 3.446 1.952 -4.901 1.00 97.56 144 ALA A O 1
ATOM 1075 N N . LEU A 1 145 ? 4.807 0.567 -3.758 1.00 95.25 145 LEU A N 1
ATOM 1076 C CA . LEU A 1 145 ? 6.069 1.027 -4.327 1.00 95.25 145 LEU A CA 1
ATOM 1077 C C . LEU A 1 145 ? 6.867 -0.158 -4.891 1.00 95.25 145 LEU A C 1
ATOM 1079 O O . LEU A 1 145 ? 7.059 -1.161 -4.186 1.00 95.25 145 LEU A O 1
ATOM 1083 N N . PRO A 1 146 ? 7.359 -0.071 -6.137 1.00 93.81 146 PRO A N 1
ATOM 1084 C CA . PRO A 1 146 ? 8.357 -1.004 -6.632 1.00 93.81 146 PRO A CA 1
ATOM 1085 C C . PRO A 1 146 ? 9.700 -0.725 -5.946 1.00 93.81 146 PRO A C 1
ATOM 1087 O O . PRO A 1 146 ? 10.168 0.408 -5.896 1.00 93.81 146 PRO A O 1
ATOM 1090 N N . ALA A 1 147 ? 10.348 -1.764 -5.426 1.00 92.69 147 ALA A N 1
ATOM 1091 C CA . ALA A 1 147 ? 11.627 -1.646 -4.736 1.00 92.69 147 ALA A CA 1
ATOM 1092 C C . ALA A 1 147 ? 12.617 -2.727 -5.175 1.00 92.69 147 ALA A C 1
ATOM 1094 O O . ALA A 1 147 ? 12.261 -3.739 -5.780 1.00 92.69 147 ALA A O 1
ATOM 1095 N N . THR A 1 148 ? 13.885 -2.511 -4.832 1.00 90.75 148 THR A N 1
ATOM 1096 C CA . THR A 1 148 ? 14.971 -3.474 -5.029 1.00 90.75 148 THR A CA 1
ATOM 1097 C C . THR A 1 148 ? 15.658 -3.726 -3.692 1.00 90.75 148 THR A C 1
ATOM 1099 O O . THR A 1 148 ? 16.160 -2.796 -3.064 1.00 90.75 148 THR A O 1
ATOM 1102 N N . LEU A 1 149 ? 15.676 -4.982 -3.246 1.00 86.69 149 LEU A N 1
ATOM 1103 C CA . LEU A 1 149 ? 16.207 -5.376 -1.943 1.00 86.69 149 LEU A CA 1
ATOM 1104 C C . LEU A 1 149 ? 17.739 -5.525 -1.984 1.00 86.69 149 LEU A C 1
ATOM 1106 O O . LEU A 1 149 ? 18.252 -6.402 -2.694 1.00 86.69 149 LEU A O 1
ATOM 1110 N N . PRO A 1 150 ? 18.498 -4.710 -1.224 1.00 80.38 150 PRO A N 1
ATOM 1111 C CA . PRO A 1 150 ? 19.960 -4.726 -1.269 1.00 80.38 150 PRO A CA 1
ATOM 1112 C C . PRO A 1 150 ? 20.563 -5.972 -0.604 1.00 80.38 150 PRO A C 1
ATOM 1114 O O . PRO A 1 150 ? 21.594 -6.477 -1.044 1.00 80.38 150 PRO A O 1
ATOM 1117 N N . ASP A 1 151 ? 19.908 -6.501 0.428 1.00 79.19 151 ASP A N 1
ATOM 1118 C CA . ASP A 1 151 ? 20.321 -7.684 1.189 1.00 79.19 151 ASP A CA 1
ATOM 1119 C C . ASP A 1 151 ? 20.188 -8.994 0.391 1.00 79.19 151 ASP A C 1
ATOM 1121 O O . ASP A 1 151 ? 20.829 -9.993 0.721 1.00 79.19 151 ASP A O 1
ATOM 1125 N N . ARG A 1 152 ? 19.406 -8.986 -0.696 1.00 71.00 152 ARG A N 1
ATOM 1126 C CA . ARG A 1 152 ? 19.129 -10.153 -1.548 1.00 71.00 152 ARG A CA 1
ATOM 1127 C C . ARG A 1 152 ? 19.631 -9.994 -2.978 1.00 71.00 152 ARG A C 1
ATOM 1129 O O . ARG A 1 152 ? 18.942 -10.357 -3.927 1.00 71.00 152 ARG A O 1
ATOM 1136 N N . SER A 1 153 ? 20.837 -9.452 -3.136 1.00 78.38 153 SER A N 1
ATOM 1137 C CA . SER A 1 153 ? 21.493 -9.302 -4.447 1.00 78.38 153 SER A CA 1
ATOM 1138 C C . SER A 1 153 ? 20.683 -8.479 -5.461 1.00 78.38 153 SER A C 1
ATOM 1140 O O . SER A 1 153 ? 20.785 -8.716 -6.662 1.00 78.38 153 SER A O 1
ATOM 1142 N N . GLY A 1 154 ? 19.880 -7.523 -4.990 1.00 81.69 154 GLY A N 1
ATOM 1143 C CA . GLY A 1 154 ? 19.025 -6.713 -5.854 1.00 81.69 154 GLY A CA 1
ATOM 1144 C C . GLY A 1 154 ? 17.747 -7.424 -6.301 1.00 81.69 154 GLY A C 1
ATOM 1145 O O . GLY A 1 154 ? 17.259 -7.171 -7.400 1.00 81.69 154 GLY A O 1
ATOM 1146 N N . ALA A 1 155 ? 17.209 -8.336 -5.485 1.00 87.19 155 ALA A N 1
ATOM 1147 C CA . ALA A 1 155 ? 15.925 -8.968 -5.770 1.00 87.19 155 ALA A CA 1
ATOM 1148 C C . ALA A 1 155 ? 14.795 -7.919 -5.804 1.00 87.19 155 ALA A C 1
ATOM 1150 O O . ALA A 1 155 ? 14.753 -7.052 -4.925 1.00 87.19 155 ALA A O 1
ATOM 1151 N N . PRO A 1 156 ? 13.869 -7.989 -6.775 1.00 92.31 156 PRO A N 1
ATOM 1152 C CA . PRO A 1 156 ? 12.764 -7.049 -6.840 1.00 92.31 156 PRO A CA 1
ATOM 1153 C C . PRO A 1 156 ? 11.739 -7.338 -5.734 1.00 92.31 156 PRO A C 1
ATOM 1155 O O . PRO A 1 156 ? 11.532 -8.487 -5.327 1.00 92.31 156 PRO A O 1
ATOM 1158 N N . ALA A 1 157 ? 11.107 -6.282 -5.231 1.00 94.75 157 ALA A N 1
ATOM 1159 C CA . ALA A 1 157 ? 10.127 -6.358 -4.158 1.00 94.75 157 ALA A CA 1
ATOM 1160 C C . ALA A 1 157 ? 8.987 -5.356 -4.333 1.00 94.75 157 ALA A C 1
ATOM 1162 O O . ALA A 1 157 ? 9.131 -4.307 -4.957 1.00 94.75 157 ALA A O 1
ATOM 1163 N N . LEU A 1 158 ? 7.849 -5.715 -3.755 1.00 95.38 158 LEU A N 1
ATOM 1164 C CA . LEU A 1 158 ? 6.710 -4.853 -3.508 1.00 95.38 158 LEU A CA 1
ATOM 1165 C C . LEU A 1 158 ? 6.822 -4.330 -2.077 1.00 95.38 158 LEU A C 1
ATOM 1167 O O . LEU A 1 158 ? 6.860 -5.114 -1.125 1.00 95.38 158 LEU A O 1
ATOM 1171 N N . VAL A 1 159 ? 6.869 -3.012 -1.932 1.00 96.12 159 VAL A N 1
ATOM 1172 C CA . VAL A 1 159 ? 6.753 -2.336 -0.641 1.00 96.12 159 VAL A CA 1
ATOM 1173 C C . VAL A 1 159 ? 5.358 -1.734 -0.550 1.00 96.12 159 VAL A C 1
ATOM 1175 O O . VAL A 1 159 ? 4.912 -1.067 -1.478 1.00 96.12 159 VAL A O 1
ATOM 1178 N N . ILE A 1 160 ? 4.659 -1.986 0.552 1.00 97.25 160 ILE A N 1
ATOM 1179 C CA . ILE A 1 160 ? 3.333 -1.435 0.821 1.00 97.25 160 ILE A CA 1
ATOM 1180 C C . ILE A 1 160 ? 3.414 -0.619 2.101 1.00 97.25 160 ILE A C 1
ATOM 1182 O O . ILE A 1 160 ? 3.577 -1.165 3.191 1.00 97.25 160 ILE A O 1
ATOM 1186 N N . GLU A 1 161 ? 3.291 0.689 1.973 1.00 97.31 161 GLU A N 1
ATOM 1187 C CA . GLU A 1 161 ? 3.137 1.594 3.102 1.00 97.31 161 GLU A CA 1
ATOM 1188 C C . GLU A 1 161 ? 1.650 1.682 3.442 1.00 97.31 161 GLU A C 1
ATOM 1190 O O . GLU A 1 161 ? 0.867 2.085 2.592 1.00 97.31 161 GLU A O 1
ATOM 1195 N N . ILE A 1 162 ? 1.238 1.315 4.656 1.00 97.50 162 ILE A N 1
ATOM 1196 C CA . ILE A 1 162 ? -0.173 1.315 5.062 1.00 97.50 162 ILE A CA 1
ATOM 1197 C C . ILE A 1 162 ? -0.366 2.195 6.287 1.00 97.50 162 ILE A C 1
ATOM 1199 O O . ILE A 1 162 ? 0.297 2.005 7.306 1.00 97.50 162 ILE A O 1
ATOM 1203 N N . GLU A 1 163 ? -1.343 3.095 6.224 1.00 97.12 163 GLU A N 1
ATOM 1204 C CA . GLU A 1 163 ? -1.813 3.863 7.371 1.00 97.12 163 GLU A CA 1
ATOM 1205 C C . GLU A 1 163 ? -3.331 3.725 7.524 1.00 97.12 163 GLU A C 1
ATOM 1207 O O . GLU A 1 163 ? -4.086 3.804 6.557 1.00 97.12 163 GLU A O 1
ATOM 1212 N N . HIS A 1 164 ? -3.791 3.536 8.758 1.00 96.56 164 HIS A N 1
ATOM 1213 C CA . HIS A 1 164 ? -5.204 3.543 9.121 1.00 96.56 164 HIS A CA 1
ATOM 1214 C C . HIS A 1 164 ? -5.485 4.674 10.110 1.00 96.56 164 HIS A C 1
ATOM 1216 O O . HIS A 1 164 ? -4.695 4.939 11.022 1.00 96.56 164 HIS A O 1
ATOM 1222 N N . ARG A 1 165 ? -6.663 5.297 10.011 1.00 94.81 165 ARG A N 1
ATOM 1223 C CA . ARG A 1 165 ? -7.068 6.444 10.840 1.00 94.81 165 ARG A CA 1
ATOM 1224 C C . ARG A 1 165 ? -6.995 6.170 12.343 1.00 94.81 165 ARG A C 1
ATOM 1226 O O . ARG A 1 165 ? -6.785 7.097 13.122 1.00 94.81 165 ARG A O 1
ATOM 1233 N N . ASP A 1 166 ? -7.152 4.906 12.738 1.00 93.31 166 ASP A N 1
ATOM 1234 C CA . ASP A 1 166 ? -7.125 4.454 14.136 1.00 93.31 166 ASP A CA 1
ATOM 1235 C C . ASP A 1 166 ? -5.692 4.386 14.704 1.00 93.31 166 ASP A C 1
ATOM 1237 O 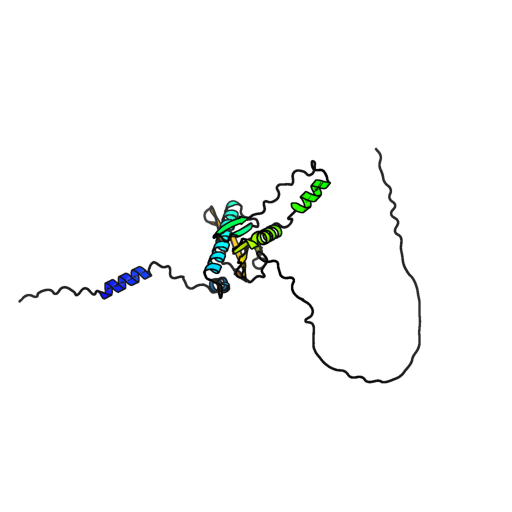O . ASP A 1 166 ? -5.498 4.007 15.854 1.00 93.31 166 ASP A O 1
ATOM 1241 N N . GLY A 1 167 ? -4.682 4.797 13.926 1.00 90.69 167 GLY A N 1
ATOM 1242 C CA . GLY A 1 167 ? -3.294 4.935 14.369 1.00 90.69 167 GLY A CA 1
ATOM 1243 C C . GLY A 1 167 ? -2.377 3.769 14.007 1.00 90.69 167 GLY A C 1
ATOM 1244 O O . GLY A 1 167 ? -1.251 3.738 14.495 1.00 90.69 167 GLY A O 1
ATOM 1245 N N . VAL A 1 168 ? -2.824 2.840 13.160 1.00 94.62 168 VAL A N 1
ATOM 1246 C CA . VAL A 1 168 ? -1.951 1.801 12.592 1.00 94.62 168 VAL A CA 1
ATOM 1247 C C . VAL A 1 168 ? -1.125 2.421 11.470 1.00 94.62 168 VAL A C 1
ATOM 1249 O O . VAL A 1 168 ? -1.694 3.059 10.590 1.00 94.62 168 VAL A O 1
ATOM 1252 N N . SER A 1 169 ? 0.194 2.234 11.506 1.00 95.56 169 SER A N 1
ATOM 1253 C CA . SER A 1 169 ? 1.129 2.703 10.479 1.00 95.56 169 SER A CA 1
ATOM 1254 C C . SER A 1 169 ? 2.247 1.677 10.309 1.00 95.56 169 SER A C 1
ATOM 1256 O O . SER A 1 169 ? 3.015 1.420 11.241 1.00 95.56 169 SER A O 1
ATOM 1258 N N . LEU A 1 170 ? 2.285 1.027 9.149 1.00 95.44 170 LEU A N 1
ATOM 1259 C CA . LEU A 1 170 ? 3.106 -0.153 8.887 1.00 95.44 170 LEU A CA 1
ATOM 1260 C C . LEU A 1 170 ? 3.721 -0.087 7.491 1.00 95.44 170 LEU A C 1
ATOM 1262 O O . LEU A 1 170 ? 3.149 0.499 6.574 1.00 95.44 170 LEU A O 1
ATOM 1266 N N . THR A 1 171 ? 4.840 -0.777 7.326 1.00 96.00 171 THR A N 1
ATOM 1267 C CA . THR A 1 171 ? 5.425 -1.093 6.027 1.00 96.00 171 THR A CA 1
ATOM 1268 C C . THR A 1 171 ? 5.445 -2.606 5.858 1.00 96.00 171 THR A C 1
ATOM 1270 O O . THR A 1 171 ? 5.965 -3.326 6.711 1.00 96.00 171 THR A O 1
ATOM 1273 N N . LEU A 1 172 ? 4.874 -3.094 4.760 1.00 94.81 172 LEU A N 1
ATOM 1274 C CA . LEU A 1 172 ? 4.985 -4.478 4.313 1.00 94.81 172 LEU A CA 1
ATOM 1275 C C . LEU A 1 172 ? 6.037 -4.545 3.209 1.00 94.81 172 LEU A C 1
ATOM 1277 O O . LEU A 1 172 ? 5.967 -3.782 2.252 1.00 94.81 172 LEU A O 1
ATOM 1281 N N . VAL A 1 173 ? 6.985 -5.468 3.313 1.00 94.50 173 VAL A N 1
ATOM 1282 C CA . VAL A 1 173 ? 8.013 -5.695 2.291 1.00 94.50 173 VAL A CA 1
ATOM 1283 C C . VAL A 1 173 ? 7.904 -7.128 1.801 1.00 94.50 173 VAL A C 1
ATOM 1285 O O . VAL A 1 173 ? 8.019 -8.067 2.590 1.00 94.50 173 VAL A O 1
ATOM 1288 N N . GLN A 1 174 ? 7.684 -7.301 0.501 1.00 93.06 174 GLN A N 1
ATOM 1289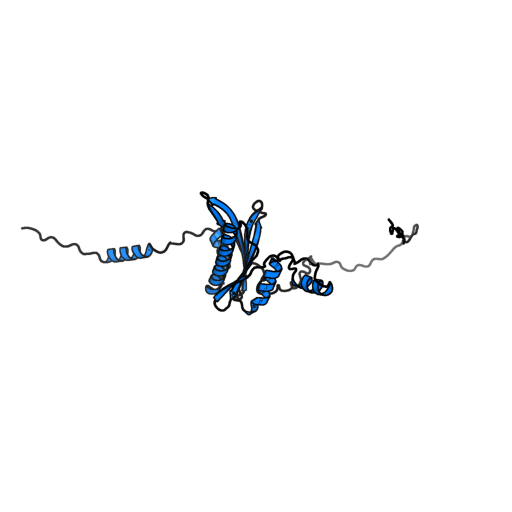 C CA . GLN A 1 174 ? 7.441 -8.602 -0.105 1.00 93.06 174 GLN A CA 1
ATOM 1290 C C . GLN A 1 174 ? 8.282 -8.774 -1.369 1.00 93.06 174 GLN A C 1
ATOM 1292 O O . GLN A 1 174 ? 8.026 -8.146 -2.393 1.00 93.06 174 GLN A O 1
ATOM 1297 N N . GLY A 1 175 ? 9.302 -9.632 -1.305 1.00 92.00 175 GLY A N 1
ATOM 1298 C CA . GLY A 1 175 ? 10.067 -10.015 -2.492 1.00 92.00 175 GLY A CA 1
ATOM 1299 C C . GLY A 1 175 ? 9.176 -10.736 -3.503 1.00 92.00 175 GLY A C 1
ATOM 1300 O O . GLY A 1 175 ? 8.256 -11.456 -3.111 1.00 92.00 175 GLY A O 1
ATOM 1301 N N . TYR A 1 176 ? 9.451 -10.571 -4.794 1.00 92.00 176 TYR A N 1
ATOM 1302 C CA . TYR A 1 176 ? 8.754 -11.323 -5.833 1.00 92.00 176 TYR A CA 1
ATOM 1303 C C . TYR A 1 176 ? 9.702 -11.871 -6.887 1.00 92.00 176 TYR A C 1
ATOM 1305 O O . TYR A 1 176 ? 10.826 -11.405 -7.071 1.00 92.00 176 TYR A O 1
ATOM 1313 N N . ARG A 1 177 ? 9.242 -12.901 -7.595 1.00 89.12 177 ARG A N 1
ATOM 1314 C CA . ARG A 1 177 ? 9.955 -13.479 -8.734 1.00 89.12 177 ARG A CA 1
ATOM 1315 C C . ARG A 1 177 ? 8.998 -13.653 -9.892 1.00 89.12 177 ARG A C 1
ATOM 1317 O O . ARG A 1 177 ? 7.936 -14.251 -9.747 1.00 89.12 177 ARG A O 1
ATOM 1324 N N . ILE A 1 178 ? 9.418 -13.168 -11.053 1.00 84.12 178 ILE A N 1
ATOM 1325 C CA . ILE A 1 178 ? 8.712 -13.388 -12.310 1.00 84.12 178 ILE A CA 1
ATOM 1326 C C . ILE A 1 178 ? 9.308 -14.652 -12.926 1.00 84.12 178 ILE A C 1
ATOM 1328 O O . ILE A 1 178 ? 10.452 -14.657 -13.385 1.00 84.12 178 ILE A O 1
ATOM 1332 N N . GLY A 1 179 ? 8.561 -15.752 -12.871 1.00 76.00 179 GLY A N 1
ATOM 1333 C CA . GLY A 1 179 ? 9.004 -17.061 -13.337 1.00 76.00 179 GLY A CA 1
ATOM 1334 C C . GLY A 1 179 ? 8.032 -17.655 -14.347 1.00 76.00 179 GLY A C 1
ATOM 1335 O O . GLY A 1 179 ? 6.824 -17.496 -14.251 1.00 76.00 179 GLY A O 1
ATOM 1336 N N . GLY A 1 180 ? 8.540 -18.379 -15.340 1.00 60.16 180 GLY A N 1
ATOM 1337 C CA . GLY A 1 180 ? 7.689 -19.175 -16.222 1.00 60.16 180 GLY A CA 1
ATOM 1338 C C . GLY A 1 180 ? 7.544 -20.598 -15.691 1.00 60.16 180 GLY A C 1
ATOM 1339 O O . GLY A 1 180 ? 8.533 -21.331 -15.680 1.00 60.16 180 GLY A O 1
ATOM 1340 N N . ARG A 1 181 ? 6.340 -21.046 -15.309 1.00 53.25 181 ARG A N 1
ATOM 1341 C CA . ARG A 1 181 ? 6.081 -22.475 -15.041 1.00 53.25 181 ARG A CA 1
ATOM 1342 C C . ARG A 1 181 ? 5.237 -23.054 -16.170 1.00 53.25 181 ARG A C 1
ATOM 1344 O O . ARG A 1 181 ? 4.060 -22.749 -16.296 1.00 53.25 181 ARG A O 1
ATOM 1351 N N . GLY A 1 182 ? 5.842 -23.901 -17.005 1.00 56.12 182 GLY A N 1
ATOM 1352 C CA . GLY A 1 182 ? 5.123 -24.579 -18.093 1.00 56.12 182 GLY A CA 1
ATOM 1353 C C . GLY A 1 182 ? 4.713 -23.675 -19.265 1.00 56.12 182 GLY A C 1
ATOM 1354 O O . GLY A 1 182 ? 3.756 -23.997 -19.957 1.00 56.12 182 GLY A O 1
ATOM 1355 N N . GLY A 1 183 ? 5.420 -22.563 -19.494 1.00 56.44 183 GLY A N 1
ATOM 1356 C CA . GLY A 1 183 ? 5.176 -21.655 -20.625 1.00 56.44 183 GLY A CA 1
ATOM 1357 C C . GLY A 1 183 ? 4.236 -20.479 -20.335 1.00 56.44 183 GLY A C 1
ATOM 1358 O O . GLY A 1 183 ? 4.171 -19.568 -21.152 1.00 56.44 183 GLY A O 1
ATOM 1359 N N . ALA A 1 184 ? 3.574 -20.450 -19.173 1.00 62.66 184 ALA A N 1
ATOM 1360 C CA . ALA A 1 184 ? 2.861 -19.273 -18.674 1.00 62.66 184 ALA A CA 1
ATOM 1361 C C . ALA A 1 184 ? 3.779 -18.450 -17.757 1.00 62.66 184 ALA A C 1
ATOM 1363 O O . ALA A 1 184 ? 4.463 -19.028 -16.905 1.00 62.66 184 ALA A O 1
ATOM 1364 N N . LYS A 1 185 ? 3.803 -17.121 -17.935 1.00 68.38 185 LYS A N 1
ATOM 1365 C CA . LYS A 1 185 ? 4.394 -16.200 -16.953 1.00 68.38 185 LYS A CA 1
ATOM 1366 C C . LYS A 1 185 ? 3.547 -16.280 -15.681 1.00 68.38 185 LYS A C 1
ATOM 1368 O O . LYS A 1 185 ? 2.333 -16.153 -15.762 1.00 68.38 185 LYS A O 1
ATOM 1373 N N . ALA A 1 186 ? 4.178 -16.543 -14.546 1.00 78.88 186 ALA A N 1
ATOM 1374 C CA . ALA A 1 186 ? 3.542 -16.556 -13.240 1.00 78.88 186 ALA A CA 1
ATOM 1375 C C . ALA A 1 186 ? 4.421 -15.770 -12.266 1.00 78.88 186 ALA A C 1
ATOM 1377 O O . ALA A 1 186 ? 5.641 -15.965 -12.212 1.00 78.88 186 ALA A O 1
ATOM 1378 N N . THR A 1 187 ? 3.804 -14.881 -11.501 1.00 84.56 187 THR A N 1
ATOM 1379 C CA . THR A 1 187 ? 4.507 -14.107 -10.479 1.00 84.56 187 THR A CA 1
ATOM 1380 C C . THR A 1 187 ? 4.324 -14.789 -9.129 1.00 84.56 187 THR A C 1
ATOM 1382 O O . THR A 1 187 ? 3.206 -15.090 -8.719 1.00 84.56 187 THR A O 1
ATOM 1385 N N . GLU A 1 188 ? 5.426 -15.060 -8.433 1.00 87.06 188 GLU A N 1
ATOM 1386 C CA . GLU A 1 188 ? 5.408 -15.610 -7.076 1.00 87.06 188 GLU A CA 1
ATOM 1387 C C . GLU A 1 188 ? 5.826 -14.523 -6.084 1.00 87.06 188 GLU A C 1
ATOM 1389 O O . GLU A 1 188 ? 6.908 -13.948 -6.216 1.00 87.06 188 GLU A O 1
ATOM 1394 N N . LEU A 1 189 ? 4.965 -14.252 -5.100 1.00 87.69 189 LEU A N 1
ATOM 1395 C CA . LEU A 1 189 ? 5.254 -13.376 -3.966 1.00 87.69 189 LEU A CA 1
ATOM 1396 C C . LEU A 1 189 ? 5.779 -14.210 -2.791 1.00 87.69 189 LEU A C 1
ATOM 1398 O O . LEU A 1 189 ? 5.184 -15.225 -2.432 1.00 87.69 189 LEU A O 1
ATOM 1402 N N . GLU A 1 190 ? 6.879 -13.773 -2.182 1.00 88.94 190 GLU A N 1
ATOM 1403 C CA . GLU A 1 190 ? 7.424 -14.373 -0.960 1.00 88.94 190 GLU A CA 1
ATOM 1404 C C . GLU A 1 190 ? 6.576 -14.003 0.275 1.00 88.94 190 GLU A C 1
ATOM 1406 O O . GLU A 1 190 ? 5.651 -13.199 0.189 1.00 88.94 190 GLU A O 1
ATOM 1411 N N . ASP A 1 191 ? 6.865 -14.572 1.449 1.00 87.25 191 ASP A N 1
ATOM 1412 C CA . ASP A 1 191 ? 6.189 -14.161 2.687 1.00 87.25 191 ASP A CA 1
ATOM 1413 C C . ASP A 1 191 ? 6.533 -12.692 3.028 1.00 87.25 191 ASP A C 1
ATOM 1415 O O . ASP A 1 191 ? 7.708 -12.309 2.970 1.00 87.25 191 ASP A O 1
ATOM 1419 N N . PRO A 1 192 ? 5.544 -11.853 3.398 1.00 88.31 192 PRO A N 1
ATOM 1420 C CA . PRO A 1 192 ? 5.795 -10.452 3.699 1.00 88.31 192 PRO A CA 1
ATOM 1421 C C . PRO A 1 192 ? 6.515 -10.289 5.041 1.00 88.31 192 PRO A C 1
ATOM 1423 O O . PRO A 1 192 ? 6.193 -10.943 6.036 1.00 88.31 192 PRO A O 1
ATOM 1426 N N . THR A 1 193 ? 7.453 -9.349 5.084 1.00 89.81 193 THR A N 1
ATOM 1427 C CA . THR A 1 193 ? 8.024 -8.819 6.328 1.00 89.81 193 THR A CA 1
ATOM 1428 C C . THR A 1 193 ? 7.264 -7.557 6.718 1.00 89.81 193 THR A C 1
ATOM 1430 O O . THR A 1 193 ? 6.932 -6.757 5.848 1.00 89.81 193 THR A O 1
ATOM 1433 N N . VAL A 1 194 ? 6.961 -7.389 8.008 1.00 91.88 194 VAL A N 1
ATOM 1434 C CA . VAL A 1 194 ? 6.161 -6.263 8.511 1.00 91.88 194 VAL A CA 1
ATOM 1435 C C . VAL A 1 194 ? 6.975 -5.449 9.499 1.00 91.88 194 VAL A C 1
ATOM 1437 O O . VAL A 1 194 ? 7.458 -5.986 10.495 1.00 91.88 194 VAL A O 1
ATOM 1440 N N . GLU A 1 195 ? 7.078 -4.152 9.246 1.00 90.50 195 GLU A N 1
ATOM 1441 C CA . GLU A 1 195 ? 7.785 -3.198 10.094 1.00 90.50 195 GLU A CA 1
ATOM 1442 C C . GLU A 1 195 ? 6.847 -2.066 10.515 1.00 90.50 195 GLU A C 1
ATOM 1444 O O . GLU A 1 195 ? 5.957 -1.663 9.765 1.00 90.50 195 GLU A O 1
ATOM 1449 N N . GLN A 1 196 ? 7.022 -1.555 11.736 1.00 88.88 196 GLN A N 1
ATOM 1450 C CA . GLN A 1 196 ? 6.306 -0.352 12.157 1.00 88.88 196 GLN A CA 1
ATOM 1451 C C . GLN A 1 196 ? 6.952 0.883 11.548 1.00 88.88 196 GLN A C 1
ATOM 1453 O O . GLN A 1 196 ? 8.176 0.969 11.454 1.00 88.88 196 GLN A O 1
ATOM 1458 N N . ARG A 1 197 ? 6.119 1.856 11.190 1.00 88.31 197 ARG A N 1
ATOM 1459 C CA . ARG A 1 197 ? 6.555 3.066 10.500 1.00 88.31 197 ARG A CA 1
ATOM 1460 C C . ARG A 1 197 ? 5.918 4.307 11.109 1.00 88.31 197 ARG A C 1
ATOM 1462 O O . ARG A 1 197 ? 4.795 4.257 11.610 1.00 88.31 197 ARG A O 1
ATOM 1469 N N . GLU A 1 198 ? 6.599 5.440 11.006 1.00 87.19 198 GLU A N 1
ATOM 1470 C CA . GLU A 1 198 ? 5.986 6.748 11.235 1.00 87.19 198 GLU A CA 1
ATOM 1471 C C . GLU A 1 198 ? 4.871 7.039 10.218 1.00 87.19 198 GLU A C 1
ATOM 1473 O O . GLU A 1 198 ? 4.956 6.655 9.053 1.00 87.19 198 GLU A O 1
ATOM 1478 N N . ALA A 1 199 ? 3.818 7.709 10.688 1.00 80.88 199 ALA A N 1
ATOM 1479 C CA . ALA A 1 199 ? 2.666 8.093 9.880 1.00 80.88 199 ALA A CA 1
ATOM 1480 C C . ALA A 1 199 ? 3.035 9.192 8.874 1.00 80.88 199 ALA A C 1
ATOM 1482 O O . ALA A 1 199 ? 3.650 10.197 9.246 1.00 80.88 199 ALA A O 1
ATOM 1483 N N . SER A 1 200 ? 2.627 9.014 7.619 1.00 88.44 200 SER A N 1
ATOM 1484 C CA . SER A 1 200 ? 2.956 9.939 6.528 1.00 88.44 200 SER A CA 1
ATOM 1485 C C . SER A 1 200 ? 1.912 10.008 5.413 1.00 88.44 200 SER A C 1
ATOM 1487 O O . SER A 1 200 ? 2.040 10.862 4.541 1.00 88.44 200 SER A O 1
ATOM 1489 N N . LEU A 1 201 ? 0.916 9.114 5.398 1.00 90.88 201 LEU A N 1
ATOM 1490 C CA . LEU A 1 201 ? -0.091 9.033 4.336 1.00 90.88 201 LEU A CA 1
ATOM 1491 C C . LEU A 1 201 ? -1.364 9.782 4.718 1.00 90.88 201 LEU A C 1
ATOM 1493 O O . LEU A 1 201 ? -1.909 10.524 3.913 1.00 90.88 201 LEU A O 1
ATOM 1497 N N . LEU A 1 202 ? -1.839 9.606 5.953 1.00 93.25 202 LEU A N 1
ATOM 1498 C CA . LEU A 1 202 ? -3.064 10.258 6.436 1.00 93.25 202 LEU A CA 1
ATOM 1499 C C . LEU A 1 202 ? -2.774 11.437 7.361 1.00 93.25 202 LEU A C 1
ATOM 1501 O O . LEU A 1 202 ? -3.665 12.221 7.695 1.00 93.25 202 LEU A O 1
ATOM 1505 N N . ARG A 1 203 ? -1.535 11.547 7.836 1.00 87.88 203 ARG A N 1
ATOM 1506 C CA . ARG A 1 203 ? -1.105 12.572 8.779 1.00 87.88 203 ARG A CA 1
ATOM 1507 C C . ARG A 1 203 ? 0.211 13.146 8.305 1.00 87.88 203 ARG A C 1
ATOM 1509 O O . ARG A 1 203 ? 1.105 12.414 7.893 1.00 87.88 203 ARG A O 1
ATOM 1516 N N . ARG A 1 204 ? 0.351 14.468 8.414 1.00 76.94 204 ARG A N 1
ATOM 1517 C CA . ARG A 1 204 ? 1.653 15.095 8.195 1.00 76.94 204 ARG A CA 1
ATOM 1518 C C . ARG A 1 204 ? 2.628 14.607 9.272 1.00 76.94 204 ARG A C 1
ATOM 1520 O O . ARG A 1 204 ? 2.233 14.576 10.446 1.00 76.94 204 ARG A O 1
ATOM 1527 N N . PRO A 1 205 ? 3.880 14.285 8.903 1.00 63.81 205 PRO A N 1
ATOM 1528 C CA . PRO A 1 205 ? 4.927 14.028 9.877 1.00 63.81 205 PRO A CA 1
ATOM 1529 C C . PRO A 1 205 ? 4.974 15.195 10.861 1.00 63.81 205 PRO A C 1
ATOM 1531 O O . PRO A 1 205 ? 4.964 16.363 10.455 1.00 63.81 205 PRO A O 1
ATOM 1534 N N . ARG A 1 206 ? 4.967 14.905 12.165 1.00 58.72 206 ARG A N 1
ATOM 1535 C CA . ARG A 1 206 ? 5.188 15.973 13.142 1.00 58.72 206 ARG A CA 1
ATOM 1536 C C . ARG A 1 206 ? 6.615 16.481 12.934 1.00 58.72 206 ARG A C 1
ATOM 1538 O O . ARG A 1 206 ? 7.510 15.647 12.809 1.00 58.72 206 ARG A O 1
ATOM 1545 N N . PRO A 1 207 ? 6.858 17.803 12.922 1.00 52.62 207 PRO A N 1
ATOM 1546 C CA . PRO A 1 207 ? 8.224 18.288 13.018 1.00 52.62 207 PRO A CA 1
ATOM 1547 C C . PRO A 1 207 ? 8.806 17.692 14.299 1.00 52.62 207 PRO A C 1
ATOM 1549 O O . PRO A 1 207 ? 8.219 17.847 15.372 1.00 52.62 207 PRO A O 1
ATOM 1552 N N . SER A 1 208 ? 9.896 16.937 14.179 1.00 50.62 208 SER A N 1
ATOM 1553 C CA . SER A 1 208 ? 10.574 16.351 15.329 1.00 50.62 208 SER A CA 1
ATOM 1554 C C . SER A 1 208 ? 10.879 17.469 16.325 1.00 50.62 208 SER A C 1
ATOM 1556 O O . SER A 1 208 ? 11.660 18.374 16.016 1.00 50.62 208 SER A O 1
ATOM 1558 N N . GLU A 1 209 ? 10.272 17.439 17.510 1.00 45.34 209 GLU A N 1
ATOM 1559 C CA . GLU A 1 209 ? 10.711 18.286 18.613 1.00 45.34 209 GLU A CA 1
ATOM 1560 C C . GLU A 1 209 ? 12.120 17.827 19.016 1.00 45.34 209 GLU A C 1
ATOM 1562 O O . GLU A 1 209 ? 12.300 16.867 19.755 1.00 45.34 209 GLU A O 1
ATOM 1567 N N . GLY A 1 210 ? 13.133 18.499 18.468 1.00 43.72 210 GLY A N 1
ATOM 1568 C CA . GLY A 1 210 ? 14.484 18.555 19.012 1.00 43.72 210 GLY A CA 1
ATOM 1569 C C . GLY A 1 210 ? 15.287 17.254 19.013 1.00 43.72 210 GLY A C 1
ATOM 1570 O O . GLY A 1 210 ? 15.589 16.707 20.070 1.00 43.72 210 GLY A O 1
ATOM 1571 N N . THR A 1 211 ? 15.862 16.884 17.868 1.00 42.41 211 THR A N 1
ATOM 1572 C CA . THR A 1 211 ? 17.208 16.288 17.886 1.00 42.41 211 THR A CA 1
ATOM 1573 C C . THR A 1 211 ? 18.210 17.400 18.219 1.00 42.41 211 THR A C 1
ATOM 1575 O O . THR A 1 211 ? 18.857 17.981 17.354 1.00 42.41 211 THR A O 1
ATOM 1578 N N . SER A 1 212 ? 18.293 17.773 19.496 1.00 45.66 212 SER A N 1
ATOM 1579 C CA . SER A 1 212 ? 19.340 18.650 20.018 1.00 45.66 212 SER A CA 1
ATOM 1580 C C . SER A 1 212 ? 19.911 18.068 21.305 1.00 45.66 212 SER A C 1
ATOM 1582 O O . SER A 1 212 ? 19.275 18.073 22.351 1.00 45.66 212 SER A O 1
ATOM 1584 N N . ARG A 1 213 ? 21.163 17.612 21.178 1.00 44.91 213 ARG A N 1
ATOM 1585 C CA . ARG A 1 213 ? 22.165 17.375 22.228 1.00 44.91 213 ARG A CA 1
ATOM 1586 C C . ARG A 1 213 ? 21.828 16.336 23.300 1.00 44.91 213 ARG A C 1
ATOM 1588 O O . ARG A 1 213 ? 21.473 16.656 24.427 1.00 44.91 213 ARG A O 1
ATOM 1595 N N . SER A 1 214 ? 22.171 15.088 22.989 1.00 40.91 214 SER A N 1
ATOM 1596 C CA . SER A 1 214 ? 22.772 14.180 23.972 1.00 40.91 214 SER A CA 1
ATOM 1597 C C . SER A 1 214 ? 24.249 13.982 23.633 1.00 40.91 214 SER A C 1
ATOM 1599 O O . SER A 1 214 ? 24.650 12.937 23.142 1.00 40.91 214 SER A O 1
ATOM 1601 N N . GLU A 1 215 ? 25.061 15.002 23.907 1.00 40.62 215 GLU A N 1
ATOM 1602 C CA . GLU A 1 215 ? 26.477 14.798 24.209 1.00 40.62 215 GLU A CA 1
ATOM 1603 C C . GLU A 1 215 ? 26.745 15.318 25.623 1.00 40.62 215 GLU A C 1
ATOM 1605 O O . GLU A 1 215 ? 26.651 16.507 25.910 1.00 40.62 215 GLU A O 1
ATOM 1610 N N . SER A 1 216 ? 27.053 14.362 26.500 1.00 38.28 216 SER A N 1
ATOM 1611 C CA . SER A 1 216 ? 27.884 14.500 27.694 1.00 38.28 216 SER A CA 1
ATOM 1612 C C . SER A 1 216 ? 27.527 15.585 28.708 1.00 38.28 216 SER A C 1
ATOM 1614 O O . SER A 1 216 ? 28.195 16.605 28.843 1.00 38.28 216 SER A O 1
ATOM 1616 N N . SER A 1 217 ? 26.599 15.240 29.599 1.00 42.91 217 SER A N 1
ATOM 1617 C CA . SER A 1 217 ? 26.769 15.587 31.010 1.00 42.91 217 SER A CA 1
ATOM 1618 C C . SER A 1 217 ? 27.615 14.508 31.691 1.00 42.91 217 SER A C 1
ATOM 1620 O O . SER A 1 217 ? 27.097 13.463 32.080 1.00 42.91 217 SER A O 1
ATOM 1622 N N . ARG A 1 218 ? 28.916 14.762 31.880 1.00 42.94 218 ARG A N 1
ATOM 1623 C CA . ARG A 1 218 ? 29.655 14.175 33.004 1.00 42.94 218 ARG A CA 1
ATOM 1624 C C . ARG A 1 218 ? 30.332 15.286 33.790 1.00 42.94 218 ARG A C 1
ATOM 1626 O O . ARG A 1 218 ? 31.149 16.041 33.283 1.00 42.94 218 ARG A O 1
ATOM 1633 N N . ALA A 1 219 ? 29.883 15.365 35.030 1.00 39.12 219 ALA A N 1
ATOM 1634 C CA . ALA A 1 219 ? 30.180 16.365 36.024 1.00 39.12 219 ALA A CA 1
ATOM 1635 C C . ALA A 1 219 ? 31.652 16.411 36.464 1.00 39.12 219 ALA A C 1
ATOM 1637 O O . ALA A 1 219 ? 32.323 15.382 36.526 1.00 39.12 219 ALA A O 1
ATOM 1638 N N . ALA A 1 220 ? 32.021 17.606 36.931 1.00 36.75 220 ALA A N 1
ATOM 1639 C CA . ALA A 1 220 ? 32.540 17.884 38.274 1.00 36.75 220 ALA A CA 1
ATOM 1640 C C . ALA A 1 220 ? 33.931 18.534 38.321 1.00 36.75 220 ALA A C 1
ATOM 1642 O O . ALA A 1 220 ? 34.941 17.905 38.036 1.00 36.75 220 ALA A O 1
ATOM 1643 N N . ALA A 1 221 ? 33.899 19.766 38.843 1.00 36.72 221 ALA A N 1
ATOM 1644 C CA . ALA A 1 221 ? 34.876 20.400 39.723 1.00 36.72 221 ALA A CA 1
ATOM 1645 C C . ALA A 1 221 ? 36.288 20.646 39.178 1.00 36.72 221 ALA A C 1
ATOM 1647 O O . ALA A 1 221 ? 37.078 19.717 39.087 1.00 36.72 221 ALA A O 1
ATOM 1648 N N . GLN A 1 222 ? 36.661 21.926 39.059 1.00 37.41 222 GLN A N 1
ATOM 1649 C CA . GLN A 1 222 ? 37.833 22.417 39.789 1.00 37.41 222 GLN A CA 1
ATOM 1650 C C . GLN A 1 222 ? 37.609 23.845 40.328 1.00 37.41 222 GLN A C 1
ATOM 1652 O O . GLN A 1 222 ? 36.939 24.639 39.667 1.00 37.41 222 GLN A O 1
ATOM 1657 N N . PRO A 1 223 ? 38.091 24.126 41.555 1.00 43.47 223 PRO A N 1
ATOM 1658 C CA . PRO A 1 223 ? 37.905 25.384 42.264 1.00 43.47 223 PRO A CA 1
ATOM 1659 C C . PRO A 1 223 ? 38.966 26.421 41.883 1.00 43.47 223 PRO A C 1
ATOM 1661 O O . PRO A 1 223 ? 40.003 26.105 41.305 1.00 43.47 223 PRO A O 1
ATOM 1664 N N . GLU A 1 224 ? 38.688 27.661 42.267 1.00 40.72 224 GLU A N 1
ATOM 1665 C CA . GLU A 1 224 ? 39.580 28.804 42.138 1.00 40.72 224 GLU A CA 1
ATOM 1666 C C . GLU A 1 224 ? 40.872 28.616 42.940 1.00 40.72 224 GLU A C 1
ATOM 1668 O O . GLU A 1 224 ? 40.834 28.364 44.145 1.00 40.72 224 GLU A O 1
ATOM 1673 N N . THR A 1 225 ? 42.012 28.819 42.282 1.00 37.97 225 THR A N 1
ATOM 1674 C CA . THR A 1 225 ? 43.277 29.161 42.938 1.00 37.97 225 THR A CA 1
ATOM 1675 C C . THR A 1 225 ? 43.999 30.213 42.109 1.00 37.97 225 THR A C 1
ATOM 1677 O O . THR A 1 225 ? 44.487 29.939 41.014 1.00 37.97 225 THR A O 1
ATOM 1680 N N . SER A 1 226 ? 44.037 31.423 42.662 1.00 39.62 226 SER A N 1
ATOM 1681 C CA . SER A 1 226 ? 45.012 32.466 42.361 1.00 39.62 226 SER A CA 1
ATOM 1682 C C . SER A 1 226 ? 46.435 31.958 42.582 1.00 39.62 226 SER A C 1
ATOM 1684 O O . SER A 1 226 ? 46.679 31.373 43.631 1.00 39.62 226 SER A O 1
ATOM 1686 N N . GLU A 1 227 ? 47.353 32.267 41.663 1.00 44.41 227 GLU A N 1
ATOM 1687 C CA . GLU A 1 227 ? 48.781 32.518 41.928 1.00 44.41 227 GLU A CA 1
ATOM 1688 C C . GLU A 1 227 ? 49.442 33.165 40.687 1.00 44.41 227 GLU A C 1
ATOM 1690 O O . GLU A 1 227 ? 49.674 32.539 39.660 1.00 44.41 227 GLU A O 1
ATOM 1695 N N . ASP A 1 228 ? 49.533 34.494 40.752 1.00 35.62 228 ASP A N 1
ATOM 1696 C CA . ASP A 1 228 ? 50.713 35.364 40.614 1.00 35.62 228 ASP A CA 1
ATOM 1697 C C . ASP A 1 228 ? 51.930 34.986 39.705 1.00 35.62 228 ASP A C 1
ATOM 1699 O O . ASP A 1 228 ? 52.464 33.885 39.774 1.00 35.62 228 ASP A O 1
ATOM 1703 N N . ILE A 1 229 ? 52.443 36.022 38.995 1.00 38.00 229 ILE A N 1
ATOM 1704 C CA . ILE A 1 229 ? 53.816 36.300 38.457 1.00 38.00 229 ILE A CA 1
ATOM 1705 C C . ILE A 1 229 ? 54.561 35.243 37.591 1.00 38.00 229 ILE A C 1
ATOM 1707 O O . ILE A 1 229 ? 54.707 34.095 37.963 1.00 38.00 229 ILE A O 1
ATOM 1711 N N . THR A 1 230 ? 55.221 35.515 36.447 1.00 37.03 230 THR A N 1
ATOM 1712 C CA . THR A 1 230 ? 56.003 36.667 35.941 1.00 37.03 230 THR A CA 1
ATOM 1713 C C . THR A 1 230 ? 56.314 36.498 34.429 1.00 37.03 230 THR A C 1
ATOM 1715 O O . THR A 1 230 ? 56.530 35.387 33.965 1.00 37.03 230 THR A O 1
ATOM 1718 N N . ARG A 1 231 ? 56.407 37.629 33.703 1.00 35.47 231 ARG A N 1
ATOM 1719 C CA . ARG A 1 231 ? 57.476 38.058 32.756 1.00 35.47 231 ARG A CA 1
ATOM 1720 C C . ARG A 1 231 ? 58.171 37.004 31.859 1.00 35.47 231 ARG A C 1
ATOM 1722 O O . ARG A 1 231 ? 58.833 36.120 32.382 1.00 35.47 231 ARG A O 1
ATOM 1729 N N . THR A 1 232 ? 58.220 37.237 30.537 1.00 35.53 232 THR A N 1
ATOM 1730 C CA . THR A 1 232 ? 59.447 37.531 29.736 1.00 35.53 232 THR A CA 1
ATOM 1731 C C . THR A 1 232 ? 59.067 37.884 28.285 1.00 35.53 232 THR A C 1
ATOM 1733 O O . THR A 1 232 ? 58.105 37.358 27.737 1.00 35.53 232 THR A O 1
ATOM 1736 N N . GLU A 1 233 ? 59.794 38.852 27.732 1.00 36.25 233 GLU A N 1
ATOM 1737 C CA . GLU A 1 233 ? 59.604 39.568 26.467 1.00 36.25 233 GLU A CA 1
ATOM 1738 C C . GLU A 1 233 ? 60.149 38.820 25.229 1.00 36.25 233 GLU A C 1
ATOM 1740 O O . GLU A 1 233 ? 60.985 37.931 25.372 1.00 36.25 233 GLU A O 1
ATOM 1745 N N . SER A 1 234 ? 59.771 39.338 24.045 1.00 36.34 234 SER A N 1
ATOM 1746 C CA . SER A 1 234 ? 60.498 39.304 22.752 1.00 36.34 234 SER A CA 1
ATOM 1747 C C . SER A 1 234 ? 60.584 37.944 22.029 1.00 36.34 234 SER A C 1
ATOM 1749 O O . SER A 1 234 ? 60.738 36.904 22.647 1.00 36.34 234 SER A O 1
ATOM 1751 N N . SER A 1 235 ? 60.484 37.825 20.702 1.00 36.97 235 SER A N 1
ATOM 1752 C CA . SER A 1 235 ? 60.858 38.732 19.614 1.00 36.97 235 SER A CA 1
ATOM 1753 C C . SER A 1 235 ? 60.130 38.341 18.314 1.00 36.97 235 SER A C 1
ATOM 1755 O O . SER A 1 235 ? 59.845 37.164 18.133 1.00 36.97 235 SER A O 1
ATOM 1757 N N . GLU A 1 236 ? 59.919 39.341 17.442 1.00 37.31 236 GLU A N 1
ATOM 1758 C CA . GLU A 1 236 ? 60.110 39.348 15.965 1.00 37.31 236 GLU A CA 1
ATOM 1759 C C . GLU A 1 236 ? 59.508 38.218 15.094 1.00 37.31 236 GLU A C 1
ATOM 1761 O O . GLU A 1 236 ? 59.600 37.044 15.401 1.00 37.31 236 GLU A O 1
ATOM 1766 N N . SER A 1 237 ? 58.975 38.438 13.892 1.00 36.59 237 SER A N 1
ATOM 1767 C CA . SER A 1 237 ? 59.067 39.549 12.944 1.00 36.59 237 SER A CA 1
ATOM 1768 C C . SER A 1 237 ? 58.089 39.279 11.790 1.00 36.59 237 SER A C 1
ATOM 1770 O O . SER A 1 237 ? 57.895 38.119 11.446 1.00 36.59 237 SER A O 1
ATOM 1772 N N . ALA A 1 238 ? 57.608 40.368 11.170 1.00 39.53 238 ALA A N 1
ATOM 1773 C CA . ALA A 1 238 ? 57.305 40.544 9.737 1.00 39.53 238 ALA A CA 1
ATOM 1774 C C . ALA A 1 238 ? 56.297 39.591 9.053 1.00 39.53 238 ALA A C 1
ATOM 1776 O O . ALA A 1 238 ? 56.287 38.392 9.259 1.00 39.53 238 ALA A O 1
ATOM 1777 N N . SER A 1 239 ? 55.475 39.981 8.089 1.00 40.22 239 SER A N 1
ATOM 1778 C CA . SER A 1 239 ? 55.074 41.232 7.444 1.00 40.22 239 SER A CA 1
ATOM 1779 C C . SER A 1 239 ? 54.011 40.795 6.424 1.00 40.22 239 SER A C 1
ATOM 1781 O O . SER A 1 239 ? 54.137 39.702 5.888 1.00 40.22 239 SER A O 1
ATOM 1783 N N . GLN A 1 240 ? 53.025 41.661 6.161 1.00 38.19 240 GLN A N 1
ATOM 1784 C CA . GLN A 1 240 ? 52.388 41.946 4.855 1.00 38.19 240 GLN A CA 1
ATOM 1785 C C . GLN A 1 240 ? 52.035 40.742 3.940 1.00 38.19 240 GLN A C 1
ATOM 1787 O O . GLN A 1 240 ? 52.876 39.951 3.538 1.00 38.19 240 GLN A O 1
ATOM 1792 N N . THR A 1 241 ? 50.828 40.619 3.392 1.00 41.19 241 THR A N 1
ATOM 1793 C CA . THR A 1 241 ? 50.218 41.585 2.462 1.00 41.19 241 THR A CA 1
ATOM 1794 C C . THR A 1 241 ? 48.781 41.125 2.164 1.00 41.19 241 THR A C 1
ATOM 1796 O O . THR A 1 241 ? 48.550 39.926 2.013 1.00 41.19 241 THR A O 1
ATOM 1799 N N . GLU A 1 242 ? 47.837 42.065 2.086 1.00 50.78 242 GLU A N 1
ATOM 1800 C CA . GLU A 1 242 ? 46.466 41.860 1.587 1.00 50.78 242 GLU A CA 1
ATOM 1801 C C . GLU A 1 242 ? 46.410 41.803 0.027 1.00 50.78 242 GLU A C 1
ATOM 1803 O O . GLU A 1 242 ? 47.436 41.532 -0.599 1.00 50.78 242 GLU A O 1
ATOM 1808 N N . PRO A 1 243 ? 45.247 41.971 -0.640 1.00 47.91 243 PRO A N 1
ATOM 1809 C CA . PRO A 1 243 ? 44.570 40.927 -1.400 1.00 47.91 243 PRO A CA 1
ATOM 1810 C C . PRO A 1 243 ? 44.700 41.128 -2.923 1.00 47.91 243 PRO A C 1
ATOM 1812 O O . PRO A 1 243 ? 44.999 42.216 -3.409 1.00 47.91 243 PRO A O 1
ATOM 1815 N N . ALA A 1 244 ? 44.430 40.083 -3.706 1.00 42.09 244 ALA A N 1
ATOM 1816 C CA . ALA A 1 244 ? 44.320 40.198 -5.159 1.00 42.09 244 ALA A CA 1
ATOM 1817 C C . ALA A 1 244 ? 42.843 40.186 -5.579 1.00 42.09 244 ALA A C 1
ATOM 1819 O O . ALA A 1 244 ? 42.221 39.130 -5.683 1.00 42.09 244 ALA A O 1
ATOM 1820 N N . GLU A 1 245 ? 42.300 41.377 -5.830 1.00 44.94 245 GLU A N 1
ATOM 1821 C CA . GLU A 1 245 ? 41.200 41.575 -6.772 1.00 44.94 245 GLU A CA 1
ATOM 1822 C C . GLU A 1 245 ? 41.743 41.570 -8.210 1.00 44.94 245 GLU A C 1
ATOM 1824 O O . GLU A 1 245 ? 42.861 42.018 -8.469 1.00 44.94 245 GLU A O 1
ATOM 1829 N N . GLY A 1 246 ? 40.908 41.136 -9.156 1.00 39.44 246 GLY A N 1
ATOM 1830 C CA . GLY A 1 246 ? 41.067 41.458 -10.573 1.00 39.44 246 GLY A CA 1
ATOM 1831 C C . GLY A 1 246 ? 41.445 40.276 -11.460 1.00 39.44 246 GLY A C 1
ATOM 1832 O O . GLY A 1 246 ? 42.614 39.997 -11.701 1.00 39.44 246 GLY A O 1
ATOM 1833 N N . THR A 1 247 ? 40.444 39.629 -12.056 1.00 42.44 247 THR A N 1
ATOM 1834 C CA . THR A 1 247 ? 40.622 38.974 -13.358 1.00 42.44 247 THR A CA 1
ATOM 1835 C C . THR A 1 247 ? 39.595 39.543 -14.321 1.00 42.44 247 THR A C 1
ATOM 1837 O O . THR A 1 247 ? 38.387 39.441 -14.125 1.00 42.44 247 THR A O 1
ATOM 1840 N N . THR A 1 248 ? 40.122 40.214 -15.337 1.00 47.38 248 THR A N 1
ATOM 1841 C CA . THR A 1 248 ? 39.415 40.884 -16.421 1.00 47.38 248 THR A CA 1
ATOM 1842 C C . THR A 1 248 ? 38.864 39.869 -17.417 1.00 47.38 248 THR A C 1
ATOM 1844 O O . THR A 1 248 ? 39.621 39.097 -18.004 1.00 47.38 248 THR A O 1
ATOM 1847 N N . LEU A 1 249 ? 37.553 39.921 -17.655 1.00 42.59 249 LEU A N 1
ATOM 1848 C CA . LEU A 1 249 ? 36.901 39.330 -18.821 1.00 42.59 249 LEU A CA 1
ATOM 1849 C C . LEU A 1 249 ? 37.105 40.259 -20.023 1.00 42.59 249 LEU A C 1
ATOM 1851 O O . LEU A 1 249 ? 36.703 41.421 -20.012 1.00 42.59 249 LEU A O 1
ATOM 1855 N N . SER A 1 250 ? 37.746 39.749 -21.069 1.00 43.47 250 SER A N 1
ATOM 1856 C CA . SER A 1 250 ? 37.748 40.345 -22.405 1.00 43.47 250 SER A CA 1
ATOM 1857 C C . SER A 1 250 ? 37.944 39.239 -23.432 1.00 43.47 250 SER A C 1
ATOM 1859 O O . SER A 1 250 ? 39.058 38.787 -23.667 1.00 43.47 250 SER A O 1
ATOM 1861 N N . ALA A 1 251 ? 36.845 38.818 -24.045 1.00 45.50 251 ALA A N 1
ATOM 1862 C CA . ALA A 1 251 ? 36.840 38.216 -25.369 1.00 45.50 251 ALA A CA 1
ATOM 1863 C C . ALA A 1 251 ? 35.500 38.575 -26.014 1.00 45.50 251 ALA A C 1
ATOM 1865 O O . ALA A 1 251 ? 34.483 37.924 -25.804 1.00 45.50 251 ALA A O 1
ATOM 1866 N N . SER A 1 252 ? 35.524 39.701 -26.724 1.00 41.12 252 SER A N 1
ATOM 1867 C CA . SER A 1 252 ? 34.509 40.101 -27.690 1.00 41.12 252 SER A CA 1
ATOM 1868 C C . SER A 1 252 ? 34.726 39.276 -28.957 1.00 41.12 252 SER A C 1
ATOM 1870 O O . SER A 1 252 ? 35.839 39.243 -29.484 1.00 41.12 252 SER A O 1
ATOM 1872 N N . GLY A 1 253 ? 33.683 38.594 -29.412 1.00 38.97 253 GLY A N 1
ATOM 1873 C CA . GLY A 1 253 ? 33.662 37.832 -30.651 1.00 38.97 253 GLY A CA 1
ATOM 1874 C C . GLY A 1 253 ? 32.221 37.717 -31.120 1.00 38.97 253 GLY A C 1
ATOM 1875 O O . GLY A 1 253 ? 31.506 36.827 -30.684 1.00 38.97 253 GLY A O 1
ATOM 1876 N N . ASP A 1 254 ? 31.819 38.648 -31.977 1.00 50.38 254 ASP A N 1
ATOM 1877 C CA . ASP A 1 254 ? 30.575 38.615 -32.751 1.00 50.38 254 ASP A CA 1
ATOM 1878 C C . ASP A 1 254 ? 30.945 38.638 -34.252 1.00 50.38 254 ASP A C 1
ATOM 1880 O O . ASP A 1 254 ? 32.106 38.902 -34.594 1.00 50.38 254 ASP A O 1
ATOM 1884 N N . PRO A 1 255 ? 30.024 38.311 -35.171 1.00 58.69 255 PRO A N 1
ATOM 1885 C CA . PRO A 1 255 ? 30.258 37.360 -36.243 1.00 58.69 255 PRO A CA 1
ATOM 1886 C C . PRO A 1 255 ? 30.309 38.098 -37.586 1.00 58.69 255 PRO A C 1
ATOM 1888 O O . PRO A 1 255 ? 29.941 39.273 -37.668 1.00 58.69 255 PRO A O 1
ATOM 1891 N N . LYS A 1 256 ? 30.717 37.412 -38.660 1.00 45.38 256 LYS A N 1
ATOM 1892 C CA . LYS A 1 256 ? 30.183 37.665 -40.009 1.00 45.38 256 LYS A CA 1
ATOM 1893 C C . LYS A 1 256 ? 30.666 36.656 -41.048 1.00 45.38 256 LYS A C 1
ATOM 1895 O O . LYS A 1 256 ? 31.862 36.387 -41.122 1.00 45.38 256 LYS A O 1
ATOM 1900 N N . ASP A 1 257 ? 29.666 36.258 -41.837 1.00 49.66 257 ASP A N 1
ATOM 1901 C CA . ASP A 1 257 ? 29.643 35.670 -43.186 1.00 49.66 257 ASP A CA 1
ATOM 1902 C C . ASP A 1 257 ? 30.169 34.239 -43.394 1.00 49.66 257 ASP A C 1
ATOM 1904 O O . ASP A 1 257 ? 31.387 33.986 -43.276 1.00 49.66 257 ASP A O 1
#

Radius of gyration: 35.48 Å; chains: 1; bounding box: 96×118×86 Å

pLDDT: mean 71.27, std 22.35, range [35.47, 98.06]

Organism: NCBI:txid1236550

Sequence (257 aa):
MAKKDGKPKKDRGAARRAKAAARAGTRPSPGARTPSQDAANAWRQGVSEATAETVDQMAAHVQTVALQQLEDFGAFPAFLITARRDGEFELDSIEPAEEATTVDELEPEDAAELTELHHSDDPEAALRAMALEKAPELLGAALALPATLPDRSGAPALVIEIEHRDGVSLTLVQGYRIGGRGGAKATELEDPTVEQREASLLRRPRPSEGTSRSESSRAAAQPETSEDITRTESSESASQTEPAEGTTLSASGDPKD